Protein AF-A0A3A4XRD7-F1 (afdb_monomer)

Structure (mmCIF, N/CA/C/O backbone):
data_AF-A0A3A4XRD7-F1
#
_entry.id   AF-A0A3A4XRD7-F1
#
loop_
_atom_site.group_PDB
_atom_site.id
_atom_site.type_symbol
_atom_site.label_atom_id
_atom_site.label_alt_id
_atom_site.label_comp_id
_atom_site.label_asym_id
_atom_site.label_entity_id
_atom_site.label_seq_id
_atom_site.pdbx_PDB_ins_code
_atom_site.Cartn_x
_atom_site.Cartn_y
_atom_site.Cartn_z
_atom_site.occupancy
_atom_site.B_iso_or_equiv
_atom_site.auth_seq_id
_atom_site.auth_comp_id
_atom_site.auth_asym_id
_atom_site.auth_atom_id
_atom_site.pdbx_PDB_model_num
ATOM 1 N N . SER A 1 1 ? -52.690 11.530 45.663 1.00 49.81 1 SER A N 1
ATOM 2 C CA . SER A 1 1 ? -51.298 12.001 45.776 1.00 49.81 1 SER A CA 1
ATOM 3 C C . SER A 1 1 ? -50.614 11.106 46.790 1.00 49.81 1 SER A C 1
ATOM 5 O O . SER A 1 1 ? -51.113 11.035 47.904 1.00 49.81 1 SER A O 1
ATOM 7 N N . SER A 1 2 ? -49.601 10.335 46.397 1.00 59.44 2 SER A N 1
ATOM 8 C CA . SER A 1 2 ? -48.801 9.507 47.313 1.00 59.44 2 SER A CA 1
ATOM 9 C C . SER A 1 2 ? -47.605 10.313 47.830 1.00 59.44 2 SER A C 1
ATOM 11 O O . SER A 1 2 ? -47.119 11.200 47.127 1.00 59.44 2 SER A O 1
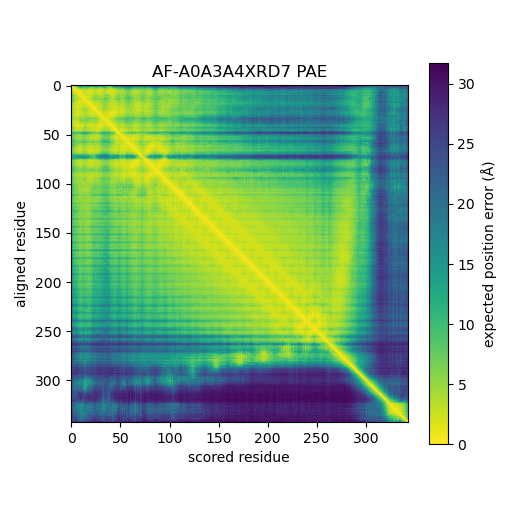ATOM 13 N N . CYS A 1 3 ? -47.130 10.025 49.044 1.00 73.44 3 CYS A N 1
ATOM 14 C CA . CYS A 1 3 ? -45.913 10.636 49.579 1.00 73.44 3 CYS A CA 1
ATOM 15 C C . CYS A 1 3 ? -44.676 10.218 48.761 1.00 73.44 3 CYS A C 1
ATOM 17 O O . CYS A 1 3 ? -44.646 9.153 48.141 1.00 73.44 3 CYS A O 1
ATOM 19 N N . TRP A 1 4 ? -43.653 11.075 48.737 1.00 81.19 4 TRP A N 1
ATOM 20 C CA . TRP A 1 4 ? -42.352 10.727 48.166 1.00 81.19 4 TRP A CA 1
ATOM 21 C C . TRP A 1 4 ? -41.572 9.888 49.177 1.00 81.19 4 TRP A C 1
ATOM 23 O O . TRP A 1 4 ? -41.336 10.346 50.292 1.00 81.19 4 TRP A O 1
ATOM 33 N N . MET A 1 5 ? -41.146 8.688 48.781 1.00 86.94 5 MET A N 1
ATOM 34 C CA . MET A 1 5 ? -40.304 7.818 49.607 1.00 86.94 5 MET A CA 1
ATOM 35 C C . MET A 1 5 ? -38.848 7.883 49.150 1.00 86.94 5 MET A C 1
ATOM 37 O O . MET A 1 5 ? -38.563 7.976 47.953 1.00 86.94 5 MET A O 1
ATOM 41 N N . ARG A 1 6 ? -37.916 7.812 50.103 1.00 90.06 6 ARG A N 1
ATOM 42 C CA . ARG A 1 6 ? -36.482 7.728 49.800 1.00 90.06 6 ARG A CA 1
ATOM 43 C C . ARG A 1 6 ? -36.109 6.309 49.382 1.00 90.06 6 ARG A C 1
ATOM 45 O O . ARG A 1 6 ? -36.696 5.350 49.869 1.00 90.06 6 ARG A O 1
ATOM 52 N N . VAL A 1 7 ? -35.116 6.190 48.503 1.00 92.06 7 VAL A N 1
ATOM 53 C CA . VAL A 1 7 ? -34.575 4.908 48.034 1.00 92.06 7 VAL A CA 1
ATOM 54 C C . VAL A 1 7 ? -33.090 4.857 48.353 1.00 92.06 7 VAL A C 1
ATOM 56 O O . VAL A 1 7 ? -32.338 5.722 47.901 1.00 92.06 7 VAL A O 1
ATOM 59 N N . GLY A 1 8 ? -32.682 3.852 49.123 1.00 92.38 8 GLY A N 1
ATOM 60 C CA . GLY A 1 8 ? -31.288 3.528 49.380 1.00 92.38 8 GLY A CA 1
ATOM 61 C C . GLY A 1 8 ? -30.563 3.221 48.074 1.00 92.38 8 GLY A C 1
ATOM 62 O O . GLY A 1 8 ? -31.058 2.481 47.228 1.00 92.38 8 GLY A O 1
ATOM 63 N N . GLN A 1 9 ? -29.399 3.833 47.898 1.00 93.19 9 GLN A N 1
ATOM 64 C CA . GLN A 1 9 ? -28.525 3.629 46.746 1.00 93.19 9 GLN A CA 1
ATOM 65 C C . GLN A 1 9 ? -27.228 2.979 47.226 1.00 93.19 9 GLN A C 1
ATOM 67 O O . GLN A 1 9 ? -26.853 3.148 48.383 1.00 93.19 9 GLN A O 1
ATOM 72 N N . LEU A 1 10 ? -26.519 2.285 46.334 1.00 90.44 10 LEU A N 1
ATOM 73 C CA . LEU A 1 10 ? -25.233 1.655 46.654 1.00 90.44 10 LEU A CA 1
ATOM 74 C C . LEU A 1 10 ? -24.191 2.690 47.126 1.00 90.44 10 LEU A C 1
ATOM 76 O O . LEU A 1 10 ? -23.403 2.413 48.023 1.00 90.44 10 LEU A O 1
ATOM 80 N N . TRP A 1 11 ? -24.229 3.899 46.553 1.00 92.44 11 TRP A N 1
ATOM 81 C CA . TRP A 1 11 ? -23.465 5.068 46.993 1.00 92.44 11 TRP A CA 1
ATOM 82 C C . TRP A 1 11 ? -24.242 6.359 46.695 1.00 92.44 11 TRP A C 1
ATOM 84 O O . TRP A 1 11 ? -24.675 6.545 45.559 1.00 92.44 11 TRP A O 1
ATOM 94 N N . ALA A 1 12 ? -24.418 7.257 47.673 1.00 89.69 12 ALA A N 1
ATOM 95 C CA . ALA A 1 12 ? -25.145 8.522 47.504 1.00 89.69 12 ALA A CA 1
ATOM 96 C C . ALA A 1 12 ? -24.358 9.728 48.054 1.00 89.69 12 ALA A C 1
ATOM 98 O O . ALA A 1 12 ? -24.366 9.993 49.254 1.00 89.69 12 ALA A O 1
ATOM 99 N N . GLY A 1 13 ? -23.689 10.466 47.168 1.00 85.75 13 GLY A N 1
ATOM 100 C CA . GLY A 1 13 ? -23.018 11.734 47.456 1.00 85.75 13 GLY A CA 1
ATOM 101 C C . GLY A 1 13 ? -23.793 12.950 46.933 1.00 85.75 13 GLY A C 1
ATOM 102 O O . GLY A 1 13 ? -24.785 12.827 46.213 1.00 85.75 13 GLY A O 1
ATOM 103 N N . ASN A 1 14 ? -23.336 14.158 47.279 1.00 86.94 14 ASN A N 1
ATOM 104 C CA . ASN A 1 14 ? -23.943 15.409 46.808 1.00 86.94 14 ASN A CA 1
ATOM 105 C C . ASN A 1 14 ? -23.647 15.639 45.313 1.00 86.94 14 ASN A C 1
ATOM 107 O O . ASN A 1 14 ? -22.692 16.332 44.966 1.00 86.94 14 ASN A O 1
ATOM 111 N N . GLY A 1 15 ? -24.448 15.023 44.439 1.00 84.62 15 GLY A N 1
ATOM 112 C CA . GLY A 1 15 ? -24.309 15.131 42.984 1.00 84.62 15 GLY A CA 1
ATOM 113 C C . GLY A 1 15 ? -23.524 14.001 42.311 1.00 84.62 15 GLY A C 1
ATOM 114 O O . GLY A 1 15 ? -23.208 14.096 41.131 1.00 84.62 15 GLY A O 1
ATOM 115 N N . TRP A 1 16 ? -23.190 12.936 43.033 1.00 83.19 16 TRP A N 1
ATOM 116 C CA . TRP A 1 16 ? -22.377 11.833 42.523 1.00 83.19 16 TRP A CA 1
ATOM 117 C C . TRP A 1 16 ? -22.713 10.540 43.284 1.00 83.19 16 TRP A C 1
ATOM 119 O O . TRP A 1 16 ? -23.223 10.600 44.401 1.00 83.19 16 TRP A O 1
ATOM 129 N N . GLY A 1 17 ? -22.470 9.372 42.689 1.00 88.25 17 GLY A N 1
ATOM 130 C CA . GLY A 1 17 ? -22.839 8.070 43.263 1.00 88.25 17 GLY A CA 1
ATOM 131 C C . GLY A 1 17 ? -23.639 7.203 42.288 1.00 88.25 17 GLY A C 1
ATOM 132 O O . GLY A 1 17 ? -23.677 7.474 41.090 1.00 88.25 17 GLY A O 1
ATOM 133 N N . SER A 1 18 ? -24.274 6.150 42.797 1.00 91.81 18 SER A N 1
ATOM 134 C CA . SER A 1 18 ? -25.163 5.275 42.027 1.00 91.81 18 SER A CA 1
ATOM 135 C C . SER A 1 18 ? -26.608 5.770 42.073 1.00 91.81 18 SER A C 1
ATOM 137 O O . SER A 1 18 ? -27.052 6.264 43.109 1.00 91.81 18 SER A O 1
ATOM 139 N N . MET A 1 19 ? -27.373 5.556 41.003 1.00 90.81 19 MET A N 1
ATOM 140 C CA . MET A 1 19 ? -28.806 5.844 40.996 1.00 90.81 19 MET A CA 1
ATOM 141 C C . MET A 1 19 ? -29.587 4.765 40.244 1.00 90.81 19 MET A C 1
ATOM 143 O O . MET A 1 19 ? -29.552 4.692 39.018 1.00 90.81 19 MET A O 1
ATOM 147 N N . TYR A 1 20 ? -30.347 3.968 40.989 1.00 89.31 20 TYR A N 1
ATOM 148 C CA . TYR A 1 20 ? -31.298 2.988 40.483 1.00 89.31 20 TYR A CA 1
ATOM 149 C C . TYR A 1 20 ? -32.670 3.302 41.073 1.00 89.31 20 TYR A C 1
ATOM 151 O O . TYR A 1 20 ? -32.892 3.182 42.278 1.00 89.31 20 TYR A O 1
ATOM 159 N N . ILE A 1 21 ? -33.588 3.756 40.222 1.00 89.25 21 ILE A N 1
ATOM 160 C CA . ILE A 1 21 ? -34.956 4.078 40.630 1.00 89.25 21 ILE A CA 1
ATOM 161 C C . ILE A 1 21 ? -35.855 2.879 40.312 1.00 89.25 21 ILE A C 1
ATOM 163 O O . ILE A 1 21 ? -35.939 2.508 39.133 1.00 89.25 21 ILE A O 1
ATOM 167 N N . PRO A 1 22 ? -36.537 2.290 41.316 1.00 89.44 22 PRO A N 1
ATOM 168 C CA . PRO A 1 22 ? -37.504 1.229 41.086 1.00 89.44 22 PRO A CA 1
ATOM 169 C C . PRO A 1 22 ? -38.567 1.657 40.071 1.00 89.44 22 PRO A C 1
ATOM 171 O O . PRO A 1 22 ? -39.120 2.756 40.138 1.00 89.44 22 PRO A O 1
ATOM 174 N N . ARG A 1 23 ? -38.847 0.787 39.106 1.00 88.12 23 ARG A N 1
ATOM 175 C CA . ARG A 1 23 ? -39.845 0.996 38.053 1.00 88.12 23 ARG A CA 1
ATOM 176 C C . ARG A 1 23 ? -41.142 0.274 38.402 1.00 88.12 23 ARG A C 1
ATOM 178 O O . ARG A 1 23 ? -41.145 -0.686 39.169 1.00 88.12 23 ARG A O 1
ATOM 185 N N . ILE A 1 24 ? -42.246 0.717 37.796 1.00 85.75 24 ILE A N 1
ATOM 186 C CA . ILE A 1 24 ? -43.570 0.102 37.973 1.00 85.75 24 ILE A CA 1
ATOM 187 C C . ILE A 1 24 ? -43.476 -1.418 37.767 1.00 85.75 24 ILE A C 1
ATOM 189 O O . ILE A 1 24 ? -42.940 -1.879 36.761 1.00 85.75 24 ILE A O 1
ATOM 193 N N . GLY A 1 25 ? -43.998 -2.177 38.734 1.00 85.38 25 GLY A N 1
ATOM 194 C CA . GLY A 1 25 ? -44.001 -3.641 38.738 1.00 85.38 25 GLY A CA 1
ATOM 195 C C . GLY A 1 25 ? -42.862 -4.290 39.531 1.00 85.38 25 GLY A C 1
ATOM 196 O O . GLY A 1 25 ? -42.981 -5.474 39.857 1.00 85.38 25 GLY A O 1
ATOM 197 N N . GLN A 1 26 ? -41.803 -3.552 39.884 1.00 89.44 26 GLN A N 1
ATOM 198 C CA . GLN A 1 26 ? -40.717 -4.050 40.736 1.00 89.44 26 GLN A CA 1
ATOM 199 C C . GLN A 1 26 ? -41.128 -4.083 42.213 1.00 89.44 26 GLN A C 1
ATOM 201 O O . GLN A 1 26 ? -41.888 -3.233 42.672 1.00 89.44 26 GLN A O 1
ATOM 206 N N . GLU A 1 27 ? -40.638 -5.088 42.940 1.00 91.94 27 GLU A N 1
ATOM 207 C CA . GLU A 1 27 ? -40.879 -5.244 44.374 1.00 91.94 27 GLU A CA 1
ATOM 208 C C . GLU A 1 27 ? -39.714 -4.654 45.166 1.00 91.94 27 GLU A C 1
ATOM 210 O O . GLU A 1 27 ? -38.547 -4.840 44.811 1.00 91.94 27 GLU A O 1
ATOM 215 N N . VAL A 1 28 ? -40.049 -3.920 46.222 1.00 92.75 28 VAL A N 1
ATOM 216 C CA . VAL A 1 28 ? -39.100 -3.198 47.064 1.00 92.75 28 VAL A CA 1
ATOM 217 C C . VAL A 1 28 ? -39.270 -3.612 48.517 1.00 92.75 28 VAL A C 1
ATOM 219 O O . VAL A 1 28 ? -40.385 -3.873 48.963 1.00 92.75 28 VAL A O 1
ATOM 222 N N . ILE A 1 29 ? -38.164 -3.639 49.254 1.00 92.75 29 ILE A N 1
ATOM 223 C CA . ILE A 1 29 ? -38.168 -3.778 50.709 1.00 92.75 29 ILE A CA 1
ATOM 224 C C . ILE A 1 29 ? -38.288 -2.371 51.288 1.00 92.75 29 ILE A C 1
ATOM 226 O O . ILE A 1 29 ? -37.471 -1.506 50.967 1.00 92.75 29 ILE A O 1
ATOM 230 N N . VAL A 1 30 ? -39.310 -2.144 52.112 1.00 92.38 30 VAL A N 1
ATOM 231 C CA . VAL A 1 30 ? -39.520 -0.886 52.836 1.00 92.38 30 VAL A CA 1
ATOM 232 C C . VAL A 1 30 ? -39.186 -1.113 54.302 1.00 92.38 30 VAL A C 1
ATOM 234 O O . VAL A 1 30 ? -39.684 -2.056 54.911 1.00 92.38 30 VAL A O 1
ATOM 237 N N . ASP A 1 31 ? -38.357 -0.233 54.840 1.00 93.19 31 ASP A N 1
ATOM 238 C CA . ASP A 1 31 ? -38.072 -0.106 56.262 1.00 93.19 31 ASP A CA 1
ATOM 239 C C . ASP A 1 31 ? -38.540 1.274 56.750 1.00 93.19 31 ASP A C 1
ATOM 241 O O . ASP A 1 31 ? -38.864 2.152 55.945 1.00 93.19 31 ASP A O 1
ATOM 245 N N . PHE A 1 32 ? -38.587 1.476 58.059 1.00 91.31 32 PHE A N 1
ATOM 246 C CA . PHE A 1 32 ? -39.076 2.701 58.684 1.00 91.31 32 PHE A CA 1
ATOM 247 C C . PHE A 1 32 ? -38.000 3.275 59.594 1.00 91.31 32 PHE A C 1
ATOM 249 O O . PHE A 1 32 ? -37.476 2.583 60.468 1.00 91.31 32 PHE A O 1
ATOM 256 N N . LEU A 1 33 ? -37.651 4.547 59.395 1.00 86.44 33 LEU A N 1
ATOM 257 C CA . LEU A 1 33 ? -36.606 5.172 60.202 1.00 86.44 33 LEU A CA 1
ATOM 258 C C . LEU A 1 33 ? -37.025 5.221 61.666 1.00 86.44 33 LEU A C 1
ATOM 260 O O . LEU A 1 33 ? -38.079 5.756 61.988 1.00 86.44 33 LEU A O 1
ATOM 264 N N . GLU A 1 34 ? -36.202 4.630 62.534 1.00 88.00 34 GLU A N 1
ATOM 265 C CA . GLU A 1 34 ? -36.479 4.515 63.974 1.00 88.00 34 GLU A CA 1
ATOM 266 C C . GLU A 1 34 ? -37.823 3.814 64.276 1.00 88.00 34 GLU A C 1
ATOM 268 O O . GLU A 1 34 ? -38.374 3.942 65.367 1.00 88.00 34 GLU A O 1
ATOM 273 N N . GLY A 1 35 ? -38.350 3.046 63.313 1.00 87.56 35 GLY A N 1
ATOM 274 C CA . GLY A 1 35 ? -39.645 2.377 63.407 1.00 87.56 35 GLY A CA 1
ATOM 275 C C . GLY A 1 35 ? -40.860 3.284 63.188 1.00 87.56 35 GLY A C 1
ATOM 276 O O . GLY A 1 35 ? -41.975 2.809 63.381 1.00 87.56 35 GLY A O 1
ATOM 277 N N . ASP A 1 36 ? -40.674 4.548 62.786 1.00 86.81 36 ASP A N 1
ATOM 278 C CA . ASP A 1 36 ? -41.752 5.506 62.514 1.00 86.81 36 ASP A CA 1
ATOM 279 C C . ASP A 1 36 ? -42.448 5.205 61.166 1.00 86.81 36 ASP A C 1
ATOM 281 O O . ASP A 1 36 ? -41.850 5.429 60.104 1.00 86.81 36 ASP A O 1
ATOM 285 N N . PRO A 1 37 ? -43.716 4.735 61.163 1.00 87.25 37 PRO A N 1
ATOM 286 C CA . PRO A 1 37 ? -44.454 4.425 59.939 1.00 87.25 37 PRO A CA 1
ATOM 287 C C . PRO A 1 37 ? -44.622 5.617 58.987 1.00 87.25 37 PRO A C 1
ATOM 289 O O . PRO A 1 37 ? -44.814 5.413 57.786 1.00 87.25 37 PRO A O 1
ATOM 292 N N . ASP A 1 38 ? -44.521 6.850 59.497 1.00 87.56 38 ASP A N 1
ATOM 293 C CA . ASP A 1 38 ? -44.614 8.075 58.701 1.00 87.56 38 ASP A CA 1
ATOM 294 C C . ASP A 1 38 ? -43.289 8.417 57.981 1.00 87.56 38 ASP A C 1
ATOM 296 O O . ASP A 1 38 ? -43.246 9.330 57.148 1.00 87.56 38 ASP A O 1
ATOM 300 N N . GLN A 1 39 ? -42.209 7.658 58.227 1.00 88.31 39 GLN A N 1
ATOM 301 C CA . GLN A 1 39 ? -40.887 7.834 57.610 1.00 88.31 39 GLN A CA 1
ATOM 302 C C . GLN A 1 39 ? -40.375 6.570 56.890 1.00 88.31 39 GLN A C 1
ATOM 304 O O . GLN A 1 39 ? -39.309 6.041 57.229 1.00 88.31 39 GLN A O 1
ATOM 309 N N . PRO A 1 40 ? -41.084 6.095 55.847 1.00 92.12 40 PRO A N 1
ATOM 310 C CA . PRO A 1 40 ? -40.659 4.938 55.071 1.00 92.12 40 PRO A CA 1
ATOM 311 C C . PRO A 1 40 ? -39.410 5.226 54.223 1.00 92.12 40 PRO A C 1
ATOM 313 O O . PRO A 1 40 ? -39.248 6.298 53.622 1.00 92.12 40 PRO A O 1
ATOM 316 N N . ILE A 1 41 ? -38.552 4.217 54.100 1.00 91.81 41 ILE A N 1
ATOM 317 C CA . ILE A 1 41 ? -37.380 4.192 53.230 1.00 91.81 41 ILE A CA 1
ATOM 318 C C . ILE A 1 41 ? -37.289 2.846 52.510 1.00 91.81 41 ILE A C 1
ATOM 320 O O . ILE A 1 41 ? -37.399 1.784 53.110 1.00 91.81 41 ILE A O 1
ATOM 324 N N . VAL A 1 42 ? -37.069 2.875 51.199 1.00 93.44 42 VAL A N 1
ATOM 325 C CA . VAL A 1 42 ? -36.772 1.662 50.435 1.00 93.44 42 VAL A CA 1
ATOM 326 C C . VAL A 1 42 ? -35.311 1.289 50.660 1.00 93.44 42 VAL A C 1
ATOM 328 O O . VAL A 1 42 ? -34.430 2.087 50.348 1.00 93.44 42 VAL A O 1
ATOM 331 N N . THR A 1 43 ? -35.042 0.089 51.165 1.00 91.88 43 THR A N 1
ATOM 332 C CA . THR A 1 43 ? -33.681 -0.397 51.470 1.00 91.88 43 THR A CA 1
ATOM 333 C C . THR A 1 43 ? -33.130 -1.346 50.408 1.00 91.88 43 THR A C 1
ATOM 335 O O . THR A 1 43 ? -31.921 -1.541 50.321 1.00 91.88 43 THR A O 1
ATOM 338 N N . GLY A 1 44 ? -33.994 -1.899 49.554 1.00 90.44 44 GLY A N 1
ATOM 339 C CA . GLY A 1 44 ? -33.589 -2.792 48.473 1.00 90.44 44 GLY A CA 1
ATOM 340 C C . GLY A 1 44 ? -34.751 -3.244 47.596 1.00 90.44 44 GLY A C 1
ATOM 341 O O . GLY A 1 44 ? -35.883 -2.781 47.740 1.00 90.44 44 GLY A O 1
ATOM 342 N N . SER A 1 45 ? -34.464 -4.170 46.685 1.00 91.00 45 SER A N 1
ATOM 343 C CA . SER A 1 45 ? -35.447 -4.801 45.801 1.00 91.00 45 SER A CA 1
ATOM 344 C C . SER A 1 45 ? -35.227 -6.302 45.740 1.00 91.00 45 SER A C 1
ATOM 346 O O . SER A 1 45 ? -34.085 -6.756 45.795 1.00 91.00 45 SER A O 1
ATOM 348 N N . VAL A 1 46 ? -36.307 -7.060 45.569 1.00 89.19 46 VAL A N 1
ATOM 349 C CA . VAL A 1 46 ? -36.264 -8.525 45.501 1.00 89.19 46 VAL A CA 1
ATOM 350 C C . VAL A 1 46 ? -36.887 -9.046 44.212 1.00 89.19 46 VAL A C 1
ATOM 352 O O . VAL A 1 46 ? -37.817 -8.457 43.653 1.00 89.19 46 VAL A O 1
ATOM 355 N N . TYR A 1 47 ? -36.352 -10.167 43.733 1.00 89.88 47 TYR A N 1
ATOM 356 C CA . TYR A 1 47 ? -36.992 -10.959 42.690 1.00 89.88 47 TYR A CA 1
ATOM 357 C C . TYR A 1 47 ? -38.169 -11.738 43.288 1.00 89.88 47 TYR A C 1
ATOM 359 O O . TYR A 1 47 ? -38.124 -12.172 44.437 1.00 89.88 47 TYR A O 1
ATOM 367 N N . ARG A 1 48 ? -39.219 -11.929 42.490 1.00 83.00 48 ARG A N 1
ATOM 368 C CA . ARG A 1 48 ? -40.419 -12.704 42.846 1.00 83.00 48 ARG A CA 1
ATOM 369 C C . ARG A 1 48 ? -40.857 -13.521 41.639 1.00 83.00 48 ARG A C 1
ATOM 371 O O . ARG A 1 48 ? -40.408 -13.237 40.539 1.00 83.00 48 ARG A O 1
ATOM 378 N N . GLY A 1 49 ? -41.797 -14.453 41.781 1.00 77.00 49 GLY A N 1
ATOM 379 C CA . GLY A 1 49 ? -42.193 -15.349 40.677 1.00 77.00 49 GLY A CA 1
ATOM 380 C C . GLY A 1 49 ? -42.506 -14.673 39.325 1.00 77.00 49 GLY A C 1
ATOM 381 O O . GLY A 1 49 ? -42.233 -15.255 38.283 1.00 77.00 49 GLY A O 1
ATOM 382 N N . SER A 1 50 ? -43.019 -13.434 39.310 1.00 79.81 50 SER A N 1
ATOM 383 C CA . SER A 1 50 ? -43.247 -12.672 38.066 1.00 79.81 50 SER A CA 1
ATOM 384 C C . SER A 1 50 ? -42.068 -11.793 37.611 1.00 79.81 50 SER A C 1
ATOM 386 O O . SER A 1 50 ? -42.084 -11.307 36.488 1.00 79.81 50 SER A O 1
ATOM 388 N N . ASN A 1 51 ? -41.078 -11.557 38.475 1.00 83.62 51 ASN A N 1
ATOM 389 C CA . ASN A 1 51 ? -39.839 -10.823 38.207 1.00 83.62 51 ASN A CA 1
ATOM 390 C C . ASN A 1 51 ? -38.669 -11.736 38.579 1.00 83.62 51 ASN A C 1
ATOM 392 O O . ASN A 1 51 ? -38.166 -11.666 39.700 1.00 83.62 51 ASN A O 1
ATOM 396 N N . MET A 1 52 ? -38.291 -12.623 37.666 1.00 88.31 52 MET A N 1
ATOM 397 C CA . MET A 1 52 ? -37.189 -13.559 37.881 1.00 88.31 52 MET A CA 1
ATOM 398 C C . MET A 1 52 ? -35.827 -12.857 37.755 1.00 88.31 52 MET A C 1
ATOM 400 O O . MET A 1 52 ? -35.740 -11.815 37.093 1.00 88.31 52 MET A O 1
ATOM 404 N N . PRO A 1 53 ? -34.760 -13.416 38.356 1.00 89.81 53 PRO A N 1
ATOM 405 C CA . PRO A 1 53 ? -33.401 -12.941 38.128 1.00 89.81 53 PRO A CA 1
ATOM 406 C C . PRO A 1 53 ? -33.023 -12.948 36.630 1.00 89.81 53 PRO A C 1
ATOM 408 O O . PRO A 1 53 ? -33.594 -13.725 35.863 1.00 89.81 53 PRO A O 1
ATOM 411 N N . PRO A 1 54 ? -32.038 -12.136 36.191 1.00 90.44 54 PRO A N 1
ATOM 412 C CA . PRO A 1 54 ? -31.640 -12.036 34.785 1.00 90.44 54 PRO A CA 1
ATOM 413 C C . PRO A 1 54 ? -31.069 -13.334 34.206 1.00 90.44 54 PRO A C 1
ATOM 415 O O . PRO A 1 54 ? -31.041 -13.495 32.988 1.00 90.44 54 PRO A O 1
ATOM 418 N N . TYR A 1 55 ? -30.609 -14.233 35.079 1.00 92.38 55 TYR A N 1
ATOM 419 C CA . TYR A 1 55 ? -30.066 -15.541 34.743 1.00 92.38 55 TYR A CA 1
ATOM 420 C C . TYR A 1 55 ? -30.750 -16.625 35.592 1.00 92.38 55 TYR A C 1
ATOM 422 O O . TYR A 1 55 ? -31.049 -16.372 36.764 1.00 92.38 55 TYR A O 1
ATOM 430 N N . PRO A 1 56 ? -31.028 -17.812 35.024 1.00 88.31 56 PRO A N 1
ATOM 431 C CA . PRO A 1 56 ? -31.653 -18.911 35.752 1.00 88.31 56 PRO A CA 1
ATOM 432 C C . PRO A 1 56 ? -30.742 -19.417 36.876 1.00 88.31 56 PRO A C 1
ATOM 434 O O . PRO A 1 56 ? -29.557 -19.667 36.677 1.00 88.31 56 PRO A O 1
ATOM 437 N N . LEU A 1 57 ? -31.315 -19.590 38.066 1.00 87.81 57 LEU A N 1
ATOM 438 C CA . LEU A 1 57 ? -30.626 -20.143 39.230 1.00 87.81 57 LEU A CA 1
ATOM 439 C C . LEU A 1 57 ? -31.202 -21.526 39.564 1.00 87.81 57 LEU A C 1
ATOM 441 O O . LEU A 1 57 ? -32.421 -21.696 39.465 1.00 87.81 57 LEU A O 1
ATOM 445 N N . PRO A 1 58 ? -30.364 -22.495 39.986 1.00 90.75 58 PRO A N 1
ATOM 446 C CA . PRO A 1 58 ? -28.937 -22.361 40.326 1.00 90.75 58 PRO A CA 1
ATOM 447 C C . PRO A 1 58 ? -27.954 -22.496 39.146 1.00 90.75 58 PRO A C 1
ATOM 449 O O . PRO A 1 58 ? -26.753 -22.343 39.355 1.00 90.75 58 PRO A O 1
ATOM 452 N N . ASP A 1 59 ? -28.431 -22.768 37.930 1.00 89.56 59 ASP A N 1
ATOM 453 C CA . ASP A 1 59 ? -27.585 -23.133 36.781 1.00 89.56 59 ASP A CA 1
ATOM 454 C C . ASP A 1 59 ? -26.493 -22.100 36.446 1.00 89.56 59 ASP A C 1
ATOM 456 O O . ASP A 1 59 ? -25.391 -22.470 36.044 1.00 89.56 59 ASP A O 1
ATOM 460 N N . GLU A 1 60 ? -26.777 -20.814 36.658 1.00 91.44 60 GLU A N 1
ATOM 461 C CA . GLU A 1 60 ? -25.890 -19.687 36.349 1.00 91.44 60 GLU A CA 1
ATOM 462 C C . GLU A 1 60 ? -25.366 -18.979 37.610 1.00 91.44 60 GLU A C 1
ATOM 464 O O . GLU A 1 60 ? -25.147 -17.767 37.624 1.00 91.44 60 GLU A O 1
ATOM 469 N N . MET A 1 61 ? -25.179 -19.727 38.703 1.00 91.06 61 MET A N 1
ATOM 470 C CA . MET A 1 61 ? -24.781 -19.181 40.012 1.00 91.06 61 MET A CA 1
ATOM 471 C C . MET A 1 61 ? -23.415 -18.472 40.040 1.00 91.06 61 MET A C 1
ATOM 473 O O . MET A 1 61 ? -23.116 -17.782 41.011 1.00 91.06 61 MET A O 1
ATOM 477 N N . THR A 1 62 ? -22.581 -18.644 39.011 1.00 91.94 62 THR A N 1
ATOM 478 C CA . THR A 1 62 ? -21.269 -17.988 38.871 1.00 91.94 62 THR A CA 1
ATOM 479 C C . THR A 1 62 ? -21.334 -16.656 38.120 1.00 91.94 62 THR A C 1
ATOM 481 O O . THR A 1 62 ? -20.306 -16.001 37.960 1.00 91.94 62 THR A O 1
ATOM 484 N N . LYS A 1 63 ? -22.526 -16.226 37.676 1.00 93.56 63 LYS A N 1
ATOM 485 C CA . LYS A 1 63 ? -22.724 -14.940 36.999 1.00 93.56 63 LYS A CA 1
ATOM 486 C C . LYS A 1 63 ? -23.115 -13.839 37.973 1.00 93.56 63 LYS A C 1
ATOM 488 O O . LYS A 1 63 ? -24.090 -13.952 38.713 1.00 93.56 63 LYS A O 1
ATOM 493 N N . SER A 1 64 ? -22.426 -12.709 37.861 1.00 94.38 64 SER A N 1
ATOM 494 C CA . SER A 1 64 ? -22.795 -11.442 38.499 1.00 94.38 64 SER A CA 1
ATOM 495 C C . SER A 1 64 ? -23.053 -10.390 37.423 1.00 94.38 64 SER A C 1
ATOM 497 O O . SER A 1 64 ? -22.310 -10.305 36.448 1.00 94.38 64 SER A O 1
ATOM 499 N N . THR A 1 65 ? -24.110 -9.582 37.549 1.00 95.00 65 THR A N 1
ATOM 500 C CA . THR A 1 65 ? -24.466 -8.614 36.496 1.00 95.00 65 THR A CA 1
ATOM 501 C C . THR A 1 65 ? -25.108 -7.341 37.032 1.00 95.00 65 THR A C 1
ATOM 503 O O . THR A 1 65 ? -25.860 -7.361 38.007 1.00 95.00 65 THR A O 1
ATOM 506 N N . ILE A 1 66 ? -24.859 -6.237 36.329 1.00 94.12 66 ILE A N 1
ATOM 507 C CA . ILE A 1 66 ? -25.679 -5.029 36.358 1.00 94.12 66 ILE A CA 1
ATOM 508 C C . ILE A 1 66 ? -26.367 -4.947 34.997 1.00 94.12 66 ILE A C 1
ATOM 510 O O . ILE A 1 66 ? -25.770 -4.513 34.010 1.00 94.12 66 ILE A O 1
ATOM 514 N N . LYS A 1 67 ? -27.632 -5.377 34.948 1.00 91.81 67 LYS A N 1
ATOM 515 C CA . LYS A 1 67 ? -28.449 -5.397 33.731 1.00 91.81 67 LYS A CA 1
ATOM 516 C C . LYS A 1 67 ? -29.618 -4.427 33.847 1.00 91.81 67 LYS A C 1
ATOM 518 O O . LYS A 1 67 ? -30.410 -4.486 34.786 1.00 91.81 67 LYS A O 1
ATOM 523 N N . SER A 1 68 ? -29.729 -3.530 32.874 1.00 91.31 68 SER A N 1
ATOM 524 C CA . SER A 1 68 ? -30.854 -2.602 32.747 1.00 91.31 68 SER A CA 1
ATOM 525 C C . SER A 1 68 ? -31.901 -3.141 31.769 1.00 91.31 68 SER A C 1
ATOM 527 O O . SER A 1 68 ? -31.677 -4.126 31.083 1.00 91.31 68 SER A O 1
ATOM 529 N N . ASN A 1 69 ? -33.060 -2.493 31.697 1.00 88.31 69 ASN A N 1
ATOM 530 C CA . ASN A 1 69 ? -34.053 -2.746 30.653 1.00 88.31 69 ASN A CA 1
ATOM 531 C C . ASN A 1 69 ? -34.344 -1.415 29.958 1.00 88.31 69 ASN A C 1
ATOM 533 O O . ASN A 1 69 ? -34.479 -0.384 30.634 1.00 88.31 69 ASN A O 1
ATOM 537 N N . SER A 1 70 ? -34.452 -1.408 28.638 1.00 89.44 70 SER A N 1
ATOM 538 C CA . SER A 1 70 ? -34.894 -0.236 27.893 1.00 89.44 70 SER A CA 1
ATOM 539 C C . SER A 1 70 ? -36.297 0.170 28.353 1.00 89.44 70 SER A C 1
ATOM 541 O O . SER A 1 70 ? -37.224 -0.635 28.459 1.00 89.44 70 SER A O 1
ATOM 543 N N . SER A 1 71 ? -36.450 1.441 28.735 1.00 81.56 71 SER A N 1
ATOM 544 C CA . SER A 1 71 ? -37.700 1.939 29.326 1.00 81.56 71 SER A CA 1
ATOM 545 C C . SER A 1 71 ? -38.887 1.825 28.355 1.00 81.56 71 SER A C 1
ATOM 547 O O . SER A 1 71 ? -38.692 1.748 27.145 1.00 81.56 71 SER A O 1
ATOM 549 N N . LYS A 1 72 ? -40.122 1.847 28.882 1.00 77.94 72 LYS A N 1
ATOM 550 C CA . LYS A 1 72 ? -41.378 1.804 28.099 1.00 77.94 72 LYS A CA 1
ATOM 551 C C . LYS A 1 72 ? -41.545 0.556 27.209 1.00 77.94 72 LYS A C 1
ATOM 553 O O . LYS A 1 72 ? -42.192 0.631 26.173 1.00 77.94 72 LYS A O 1
ATOM 558 N N . GLY A 1 73 ? -40.987 -0.584 27.622 1.00 68.25 73 GLY A N 1
ATOM 559 C CA . GLY A 1 73 ? -41.108 -1.843 26.879 1.00 68.25 73 GLY A CA 1
ATOM 560 C C . GLY A 1 73 ? -40.177 -1.936 25.670 1.00 68.25 73 GLY A C 1
ATOM 561 O O . GLY A 1 73 ? -40.467 -2.683 24.745 1.00 68.25 73 GLY A O 1
ATOM 562 N N . GLY A 1 74 ? -39.067 -1.191 25.668 1.00 68.94 74 GLY A N 1
ATOM 563 C CA . GLY A 1 74 ? -38.161 -1.055 24.525 1.00 68.94 74 GLY A CA 1
ATOM 564 C C . GLY A 1 74 ? -37.366 -2.303 24.124 1.00 68.94 74 GLY A C 1
ATOM 565 O O . GLY A 1 74 ? -36.445 -2.157 23.337 1.00 68.94 74 GLY A O 1
ATOM 566 N N . GLY A 1 75 ? -37.675 -3.491 24.654 1.00 81.56 75 GLY A N 1
ATOM 567 C CA . GLY A 1 75 ? -37.127 -4.792 24.230 1.00 81.56 75 GLY A CA 1
ATOM 568 C C . GLY A 1 75 ? -35.627 -5.039 24.463 1.00 81.56 75 GLY A C 1
ATOM 569 O O . GLY A 1 75 ? -35.221 -6.195 24.501 1.00 81.56 75 GLY A O 1
ATOM 570 N N . GLY A 1 76 ? -34.831 -3.984 24.638 1.00 90.56 76 GLY A N 1
ATOM 571 C CA . GLY A 1 76 ? -33.375 -4.016 24.745 1.00 90.56 76 GLY A CA 1
ATOM 572 C C . GLY A 1 76 ? -32.813 -3.828 26.156 1.00 90.56 76 GLY A C 1
ATOM 573 O O . GLY A 1 76 ? -33.562 -3.647 27.124 1.00 90.56 76 GLY A O 1
ATOM 574 N N . PHE A 1 77 ? -31.485 -3.846 26.291 1.00 92.81 77 PHE A N 1
ATOM 575 C CA . PHE A 1 77 ? -30.802 -3.720 27.583 1.00 92.81 77 PHE A CA 1
ATOM 576 C C . PHE A 1 77 ? -29.366 -3.198 27.465 1.00 92.81 77 PHE A C 1
ATOM 578 O O . PHE A 1 77 ? -28.678 -3.448 26.493 1.00 92.81 77 PHE A O 1
ATOM 585 N N . ASN A 1 78 ? -28.868 -2.541 28.514 1.00 93.94 78 ASN A N 1
ATOM 586 C CA . ASN A 1 78 ? -27.422 -2.393 28.730 1.00 93.94 78 ASN A CA 1
ATOM 587 C C . ASN A 1 78 ? -26.984 -3.360 29.826 1.00 93.94 78 ASN A C 1
ATOM 589 O O . ASN A 1 78 ? -27.748 -3.578 30.776 1.00 93.94 78 ASN A O 1
ATOM 593 N N . GLU A 1 79 ? -25.773 -3.900 29.723 1.00 95.31 79 GLU A N 1
ATOM 594 C CA . GLU A 1 79 ? -25.258 -4.887 30.671 1.00 95.31 79 GLU A CA 1
ATOM 595 C C . GLU A 1 79 ? -23.747 -4.768 30.886 1.00 95.31 79 GLU A C 1
ATOM 597 O O . GLU A 1 79 ? -22.980 -4.644 29.932 1.00 95.31 79 GLU A O 1
ATOM 602 N N . ILE A 1 80 ? -23.340 -4.862 32.153 1.00 97.00 80 ILE A N 1
ATOM 603 C CA . ILE A 1 80 ? -21.982 -5.233 32.556 1.00 97.00 80 ILE A CA 1
ATOM 604 C C . ILE A 1 80 ? -22.107 -6.539 33.335 1.00 97.00 80 ILE A C 1
ATOM 606 O O . ILE A 1 80 ? -22.738 -6.565 34.394 1.00 97.00 80 ILE A O 1
ATOM 610 N N . ARG A 1 81 ? -21.525 -7.615 32.809 1.00 97.12 81 ARG A N 1
ATOM 611 C CA . ARG A 1 81 ? -21.601 -8.959 33.391 1.00 97.12 81 ARG A CA 1
ATOM 612 C C . ARG A 1 81 ? -20.219 -9.550 33.600 1.00 97.12 81 ARG A C 1
ATOM 614 O O . ARG A 1 81 ? -19.361 -9.432 32.731 1.00 97.12 81 ARG A O 1
ATOM 621 N N . PHE A 1 82 ? -20.084 -10.261 34.709 1.00 97.19 82 PHE A N 1
ATOM 622 C CA . PHE A 1 82 ? -18.944 -11.080 35.082 1.00 97.19 82 PHE A CA 1
ATOM 623 C C . PHE A 1 82 ? -19.384 -12.545 35.123 1.00 97.19 82 PHE A C 1
ATOM 625 O O . PHE A 1 82 ? -20.429 -12.863 35.694 1.00 97.19 82 PHE A O 1
ATOM 632 N N . GLU A 1 83 ? -18.613 -13.412 34.482 1.00 95.75 83 GLU A N 1
ATOM 633 C CA . GLU A 1 83 ? -18.692 -14.866 34.597 1.00 95.75 83 GLU A CA 1
ATOM 634 C C . GLU A 1 83 ? -17.399 -15.351 35.250 1.00 95.75 83 GLU A C 1
ATOM 636 O O . GLU A 1 83 ? -16.326 -15.105 34.701 1.00 95.75 83 GLU A O 1
ATOM 641 N N . ASP A 1 84 ? -17.519 -16.042 36.385 1.00 95.31 84 ASP A N 1
ATOM 642 C CA . ASP A 1 84 ? -16.388 -16.547 37.177 1.00 95.31 84 ASP A CA 1
ATOM 643 C C . ASP A 1 84 ? -16.275 -18.083 37.138 1.00 95.31 84 ASP A C 1
ATOM 645 O O . ASP A 1 84 ? -15.544 -18.706 37.916 1.00 95.31 84 ASP A O 1
ATOM 649 N N . LYS A 1 85 ? -17.006 -18.742 36.230 1.00 89.75 85 LYS A N 1
ATOM 650 C CA . LYS A 1 85 ? -16.856 -20.175 35.987 1.00 89.75 85 LYS A CA 1
ATOM 651 C C . LYS A 1 85 ? -15.463 -20.475 35.441 1.00 89.75 85 LYS A C 1
ATOM 653 O O . LYS A 1 85 ? -15.089 -20.026 34.360 1.00 89.75 85 LYS A O 1
ATOM 658 N N . LYS A 1 86 ? -14.735 -21.324 36.168 1.00 91.00 86 LYS A N 1
ATOM 659 C CA . LYS A 1 86 ? -13.374 -21.747 35.827 1.00 91.00 86 LYS A CA 1
ATOM 660 C C . LYS A 1 86 ? -13.251 -22.214 34.369 1.00 91.00 86 LYS A C 1
ATOM 662 O O . LYS A 1 86 ? -13.906 -23.183 33.982 1.00 91.00 86 LYS A O 1
ATOM 667 N N . GLY A 1 87 ? -12.354 -21.587 33.608 1.00 90.75 87 GLY A N 1
ATOM 668 C CA . GLY A 1 87 ? -12.094 -21.887 32.195 1.00 90.75 87 GLY A CA 1
ATOM 669 C C . GLY A 1 87 ? -13.114 -21.292 31.217 1.00 90.75 87 GLY A C 1
ATOM 670 O O . GLY A 1 87 ? -13.128 -21.658 30.043 1.00 90.75 87 GLY A O 1
ATOM 671 N N . SER A 1 88 ? -14.013 -20.432 31.684 1.00 92.12 88 SER A N 1
ATOM 672 C CA . SER A 1 88 ? -15.004 -19.708 30.877 1.00 92.12 88 SER A CA 1
ATOM 673 C C . SER A 1 88 ? -15.189 -18.275 31.383 1.00 92.12 88 SER A C 1
ATOM 675 O O . SER A 1 88 ? -16.243 -17.677 31.174 1.00 92.12 88 SER A O 1
ATOM 677 N N . GLU A 1 89 ? -14.173 -17.741 32.062 1.00 95.69 89 GLU A N 1
ATOM 678 C CA . GLU A 1 89 ? -14.209 -16.433 32.694 1.00 95.69 89 GLU A CA 1
ATOM 679 C C . GLU A 1 89 ? -14.414 -15.332 31.650 1.00 95.69 89 GLU A C 1
ATOM 681 O O . GLU A 1 89 ? -13.771 -15.317 30.595 1.00 95.69 89 GLU A O 1
ATOM 686 N N . GLN A 1 90 ? -15.318 -14.394 31.927 1.00 94.62 90 GLN A N 1
ATOM 687 C CA . GLN A 1 90 ? -15.656 -13.350 30.965 1.00 94.62 90 GLN A CA 1
ATOM 688 C C . GLN A 1 90 ? -16.125 -12.068 31.642 1.00 94.62 90 GLN A C 1
ATOM 690 O O . GLN A 1 90 ? -16.975 -12.088 32.529 1.00 94.62 90 GLN A O 1
ATOM 695 N N . ILE A 1 91 ? -15.657 -10.939 31.109 1.00 95.88 91 ILE A N 1
ATOM 696 C CA . ILE A 1 91 ? -16.314 -9.642 31.270 1.00 95.88 91 ILE A CA 1
ATOM 697 C C . ILE A 1 91 ? -17.069 -9.338 29.976 1.00 95.88 91 ILE A C 1
ATOM 699 O O . ILE A 1 91 ? -16.486 -9.330 28.894 1.00 95.88 91 ILE A O 1
ATOM 703 N N . PHE A 1 92 ? -18.370 -9.096 30.084 1.00 91.06 92 PHE A N 1
ATOM 704 C CA . PHE A 1 92 ? -19.231 -8.717 28.969 1.00 91.06 92 PHE A CA 1
ATOM 705 C C . PHE A 1 92 ? -19.753 -7.301 29.190 1.00 91.06 92 PHE A C 1
ATOM 707 O O . PHE A 1 92 ? -20.366 -7.019 30.220 1.00 91.06 92 PHE A O 1
ATOM 714 N N . ILE A 1 93 ? -19.508 -6.425 28.217 1.00 95.69 93 ILE A N 1
ATOM 715 C CA . ILE A 1 93 ? -20.013 -5.052 28.191 1.00 95.69 93 ILE A CA 1
ATOM 716 C C . ILE A 1 93 ? -20.893 -4.915 26.957 1.00 95.69 93 ILE A C 1
ATOM 718 O O . ILE A 1 93 ? -20.443 -5.154 25.837 1.00 95.69 93 ILE A O 1
ATOM 722 N N . HIS A 1 94 ? -22.142 -4.517 27.167 1.00 92.62 94 HIS A N 1
ATOM 723 C CA . HIS A 1 94 ? -23.109 -4.310 26.100 1.00 92.62 94 HIS A CA 1
ATOM 724 C C . HIS A 1 94 ? -23.834 -2.981 26.274 1.00 92.62 94 HIS A C 1
ATOM 726 O O . HIS A 1 94 ? -24.437 -2.723 27.319 1.00 92.62 94 HIS A O 1
ATOM 732 N N . GLY A 1 95 ? -23.771 -2.158 25.228 1.00 92.00 95 GLY A N 1
ATOM 733 C CA . GLY A 1 95 ? -24.624 -0.991 25.054 1.00 92.00 95 GLY A CA 1
ATOM 734 C C . GLY A 1 95 ? -25.732 -1.311 24.054 1.00 92.00 95 GLY A C 1
ATOM 735 O O . GLY A 1 95 ? -25.437 -1.784 22.961 1.00 92.00 95 GLY A O 1
ATOM 736 N N . GLU A 1 96 ? -26.983 -1.020 24.408 1.00 91.50 96 GLU A N 1
ATOM 737 C CA . GLU A 1 96 ? -28.152 -1.250 23.540 1.00 91.50 96 GLU A CA 1
ATOM 738 C C . GLU A 1 96 ? -28.083 -0.429 22.243 1.00 91.50 96 GLU A C 1
ATOM 740 O O . GLU A 1 96 ? -28.618 -0.817 21.208 1.00 91.50 96 GLU A O 1
ATOM 745 N N . LYS A 1 97 ? -27.459 0.751 22.311 1.00 88.62 97 LYS A N 1
ATOM 746 C CA . LYS A 1 97 ? -27.404 1.696 21.197 1.00 88.62 97 LYS A CA 1
ATOM 747 C C . LYS A 1 97 ? -26.011 2.281 21.018 1.00 88.62 97 LYS A C 1
ATOM 749 O O . LYS A 1 97 ? -25.365 2.022 20.012 1.00 88.62 97 LYS A O 1
ATOM 754 N N . ASP A 1 98 ? -25.566 3.054 22.004 1.00 85.38 98 ASP A N 1
ATOM 755 C CA . ASP A 1 98 ? -24.308 3.790 21.960 1.00 85.38 98 ASP A CA 1
ATOM 756 C C . ASP A 1 98 ? -23.443 3.377 23.163 1.00 85.38 98 ASP A C 1
ATOM 758 O O . ASP A 1 98 ? -23.936 3.304 24.292 1.00 85.38 98 ASP A O 1
ATOM 762 N N . LEU A 1 99 ? -22.155 3.111 22.927 1.00 90.12 99 LEU A N 1
ATOM 763 C CA . LEU A 1 99 ? -21.139 2.955 23.969 1.00 90.12 99 LEU A CA 1
ATOM 764 C C . LEU A 1 99 ? -20.096 4.061 23.802 1.00 90.12 99 LEU A C 1
ATOM 766 O O . LEU A 1 99 ? -19.247 3.997 22.914 1.00 90.12 99 LEU A O 1
ATOM 770 N N . ASP A 1 100 ? -20.143 5.056 24.682 1.00 81.12 100 ASP A N 1
ATOM 771 C CA . ASP A 1 100 ? -19.154 6.130 24.724 1.00 81.12 100 ASP A CA 1
ATOM 772 C C . ASP A 1 100 ? -18.019 5.782 25.694 1.00 81.12 100 ASP A C 1
ATOM 774 O O . ASP A 1 100 ? -18.214 5.725 26.910 1.00 81.12 100 ASP A O 1
ATOM 778 N N . LEU A 1 101 ? -16.801 5.617 25.170 1.00 88.38 101 LEU A N 1
ATOM 779 C CA . LEU A 1 101 ? -15.586 5.489 25.975 1.00 88.38 101 LEU A CA 1
ATOM 780 C C . LEU A 1 101 ? -14.760 6.774 25.884 1.00 88.38 101 LEU A C 1
ATOM 782 O O . LEU A 1 101 ? -14.266 7.142 24.819 1.00 88.38 101 LEU A O 1
ATOM 786 N N . ARG A 1 102 ? -14.561 7.449 27.020 1.00 83.94 102 ARG A N 1
ATOM 787 C CA . ARG A 1 102 ? -13.743 8.664 27.102 1.00 83.94 102 ARG A CA 1
ATOM 788 C C . ARG A 1 102 ? -12.623 8.510 28.119 1.00 83.94 102 ARG A C 1
ATOM 790 O O . ARG A 1 102 ? -12.870 8.454 29.319 1.00 83.94 102 ARG A O 1
ATOM 797 N N . VAL A 1 103 ? -11.382 8.560 27.641 1.00 85.00 103 VAL A N 1
ATOM 798 C CA . VAL A 1 103 ? -10.175 8.512 28.475 1.00 85.00 103 VAL A CA 1
ATOM 799 C C . VAL A 1 103 ? -9.434 9.844 28.352 1.00 85.00 103 VAL A C 1
ATOM 801 O O . VAL A 1 103 ? -9.094 10.267 27.253 1.00 85.00 103 VAL A O 1
ATOM 804 N N . LYS A 1 104 ? -9.239 10.558 29.470 1.00 84.44 104 LYS A N 1
ATOM 805 C CA . LYS A 1 104 ? -8.630 11.907 29.470 1.00 84.44 104 LYS A CA 1
ATOM 806 C C . LYS A 1 104 ? -7.099 11.905 29.423 1.00 84.44 104 LYS A C 1
ATOM 808 O O . LYS A 1 104 ? -6.525 12.936 29.095 1.00 84.44 104 LYS A O 1
ATOM 813 N N . ASN A 1 105 ? -6.472 10.790 29.791 1.00 86.44 105 ASN A N 1
ATOM 814 C CA . ASN A 1 105 ? -5.020 10.641 29.814 1.00 86.44 105 ASN A CA 1
ATOM 815 C C . ASN A 1 105 ? -4.597 9.507 28.872 1.00 86.44 105 ASN A C 1
ATOM 817 O O . ASN A 1 105 ? -4.562 9.714 27.663 1.00 86.44 105 ASN A O 1
ATOM 821 N N . ASP A 1 106 ? -4.392 8.300 29.406 1.00 76.06 106 ASP A N 1
ATOM 822 C CA . ASP A 1 106 ? -3.879 7.160 28.648 1.00 76.06 106 ASP A CA 1
ATOM 823 C C . ASP A 1 106 ? -4.892 6.017 28.607 1.00 76.06 106 ASP A C 1
ATOM 825 O O . ASP A 1 106 ? -5.371 5.569 29.651 1.00 76.06 106 ASP A O 1
ATOM 829 N N . HIS A 1 107 ? -5.166 5.503 27.408 1.00 92.75 107 HIS A N 1
ATOM 830 C CA . HIS A 1 107 ? -5.767 4.186 27.211 1.00 92.75 107 HIS A CA 1
ATOM 831 C C . HIS A 1 107 ? -4.651 3.208 26.846 1.00 92.75 107 HIS A C 1
ATOM 833 O O . HIS A 1 107 ? -3.950 3.409 25.854 1.00 92.75 107 HIS A O 1
ATOM 839 N N . LYS A 1 108 ? -4.472 2.165 27.655 1.00 86.50 108 LYS A N 1
ATOM 840 C CA . LYS A 1 108 ? -3.507 1.094 27.406 1.00 86.50 108 LYS A CA 1
ATOM 841 C C . LYS A 1 108 ? -4.275 -0.211 27.303 1.00 86.50 108 LYS A C 1
ATOM 843 O O . LYS A 1 108 ? -5.042 -0.537 28.203 1.00 86.50 108 LYS A O 1
ATOM 848 N N . GLU A 1 109 ? -4.047 -0.938 26.221 1.00 95.12 109 GLU A N 1
ATOM 849 C CA . GLU A 1 109 ? -4.655 -2.237 25.959 1.00 95.12 109 GLU A CA 1
ATOM 850 C C . GLU A 1 109 ? -3.532 -3.263 25.802 1.00 95.12 109 GLU A C 1
ATOM 852 O O . GLU A 1 109 ? -2.553 -3.020 25.095 1.00 95.12 109 GLU A O 1
ATOM 857 N N . TYR A 1 110 ? -3.666 -4.397 26.482 1.00 88.50 110 TYR A N 1
ATOM 858 C CA . TYR A 1 110 ? -2.816 -5.562 26.287 1.00 88.50 110 TYR A CA 1
ATOM 859 C C . TYR A 1 110 ? -3.725 -6.757 26.037 1.00 88.50 110 TYR A C 1
ATOM 861 O O . TYR A 1 110 ? -4.572 -7.080 26.869 1.00 88.50 110 TYR A O 1
ATOM 869 N N . VAL A 1 111 ? -3.542 -7.400 24.889 1.00 95.62 111 VAL A N 1
ATOM 870 C CA . VAL A 1 111 ? -4.283 -8.597 24.499 1.00 95.62 111 VAL A CA 1
ATOM 871 C C . VAL A 1 111 ? 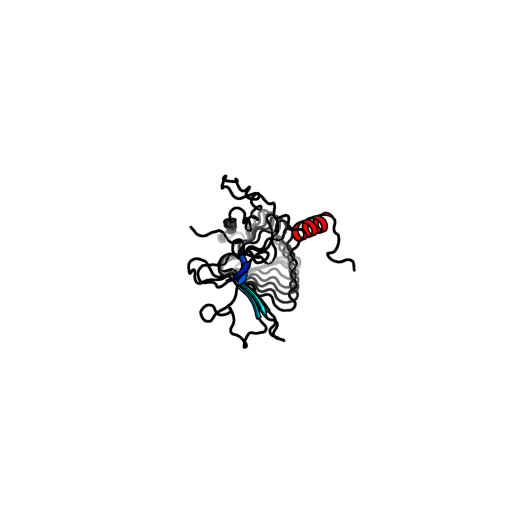-3.284 -9.743 24.448 1.00 95.62 111 VAL A C 1
ATOM 873 O O . VAL A 1 111 ? -2.374 -9.731 23.628 1.00 95.62 111 VAL A O 1
ATOM 876 N N . GLY A 1 112 ? -3.425 -10.709 25.358 1.00 91.69 112 GLY A N 1
ATOM 877 C CA . GLY A 1 112 ? -2.486 -11.832 25.479 1.00 91.69 112 GLY A CA 1
ATOM 878 C C . GLY A 1 112 ? -2.648 -12.919 24.412 1.00 91.69 112 GLY A C 1
ATOM 879 O O . GLY A 1 112 ? -1.799 -13.798 24.322 1.00 91.69 112 GLY A O 1
ATOM 880 N N . ASN A 1 113 ? -3.731 -12.869 23.633 1.00 95.50 113 ASN A N 1
ATOM 881 C CA . ASN A 1 113 ? -4.004 -13.792 22.535 1.00 95.50 113 ASN A CA 1
ATOM 882 C C . ASN A 1 113 ? -4.435 -12.999 21.288 1.00 95.50 113 ASN A C 1
ATOM 884 O O . ASN A 1 113 ? -3.619 -12.307 20.690 1.00 95.50 113 ASN A O 1
ATOM 888 N N . GLU A 1 114 ? -5.720 -13.013 20.933 1.00 92.12 114 GLU A N 1
ATOM 889 C CA . GLU A 1 114 ? -6.216 -12.429 19.684 1.00 92.12 114 GLU A CA 1
ATOM 890 C C . GLU A 1 114 ? -7.107 -11.206 19.913 1.00 92.12 114 GLU A C 1
ATOM 892 O O . GLU A 1 114 ? -7.918 -11.169 20.841 1.00 92.12 114 GLU A O 1
ATOM 897 N N . ARG A 1 115 ? -7.009 -10.227 19.006 1.00 96.62 115 ARG A N 1
ATOM 898 C CA . ARG A 1 115 ? -7.924 -9.084 18.916 1.00 96.62 115 ARG A CA 1
ATOM 899 C C . ARG A 1 115 ? -8.679 -9.141 17.591 1.00 96.62 115 ARG A C 1
ATOM 901 O O . ARG A 1 115 ? -8.086 -8.932 16.538 1.00 96.62 115 ARG A O 1
ATOM 908 N N . HIS A 1 116 ? -9.993 -9.336 17.658 1.00 92.25 116 HIS A N 1
ATOM 909 C CA . HIS A 1 116 ? -10.891 -9.278 16.501 1.00 92.25 116 HIS A CA 1
ATOM 910 C C . HIS A 1 116 ? -11.640 -7.941 16.496 1.00 92.25 116 HIS A C 1
ATOM 912 O O . HIS A 1 116 ? -12.239 -7.564 17.501 1.00 92.25 116 HIS A O 1
ATOM 918 N N . LEU A 1 117 ? -11.610 -7.217 15.373 1.00 96.25 117 LEU A N 1
ATOM 919 C CA . LEU A 1 117 ? -12.357 -5.971 15.178 1.00 96.25 117 LEU A CA 1
ATOM 920 C C . LEU A 1 117 ? -13.228 -6.100 13.929 1.00 96.25 117 LEU A C 1
ATOM 922 O O . LEU A 1 117 ? -12.713 -6.291 12.834 1.00 96.25 117 LEU A O 1
ATOM 926 N N . THR A 1 118 ? -14.541 -5.967 14.096 1.00 93.81 118 THR A N 1
ATOM 927 C CA . THR A 1 118 ? -15.504 -5.897 12.990 1.00 93.81 118 THR A CA 1
ATOM 928 C C . THR A 1 118 ? -16.232 -4.561 13.056 1.00 93.81 118 THR A C 1
ATOM 930 O O . THR A 1 118 ? -16.772 -4.201 14.100 1.00 93.81 118 THR A O 1
ATOM 933 N N . VAL A 1 119 ? -16.237 -3.827 11.944 1.00 96.25 119 VAL A N 1
ATOM 934 C CA . VAL A 1 119 ? -16.959 -2.560 11.784 1.00 96.25 119 VAL A CA 1
ATOM 935 C C . VAL A 1 119 ? -17.842 -2.695 10.547 1.00 96.25 119 VAL A C 1
ATOM 937 O O . VAL A 1 119 ? -17.334 -2.821 9.441 1.00 96.25 119 VAL A O 1
ATOM 940 N N . GLU A 1 120 ? -19.163 -2.702 10.728 1.00 95.19 120 GLU A N 1
ATOM 941 C CA . GLU A 1 120 ? -20.115 -2.940 9.624 1.00 95.19 120 GLU A CA 1
ATOM 942 C C . GLU A 1 120 ? -20.331 -1.723 8.714 1.00 95.19 120 GLU A C 1
ATOM 944 O O . GLU A 1 120 ? -20.902 -1.838 7.631 1.00 95.19 120 GLU A O 1
ATOM 949 N N . LYS A 1 121 ? -19.929 -0.540 9.181 1.00 94.56 121 LYS A N 1
ATOM 950 C CA . LYS A 1 121 ? -20.046 0.724 8.449 1.00 94.56 121 LYS A CA 1
ATOM 951 C C . LYS A 1 121 ? -18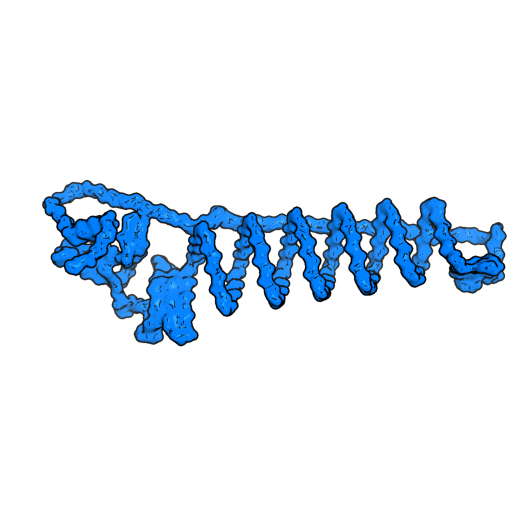.669 1.373 8.335 1.00 94.56 121 LYS A C 1
ATOM 953 O O . LYS A 1 121 ? -17.701 0.717 7.971 1.00 94.56 121 LYS A O 1
ATOM 958 N N . ASP A 1 122 ? -18.575 2.652 8.670 1.00 90.62 122 ASP A N 1
ATOM 959 C CA . ASP A 1 122 ? -17.360 3.429 8.499 1.00 90.62 122 ASP A CA 1
ATOM 960 C C . ASP A 1 122 ? -16.439 3.312 9.719 1.00 90.62 122 ASP A C 1
ATOM 962 O O . ASP A 1 122 ? -16.873 3.452 10.865 1.00 90.62 122 ASP A O 1
ATOM 966 N N . GLN A 1 123 ? -15.141 3.143 9.462 1.00 94.06 123 GLN A N 1
ATOM 967 C CA . GLN A 1 123 ? -14.084 3.360 10.445 1.00 94.06 123 GLN A CA 1
ATOM 968 C C . GLN A 1 123 ? -13.350 4.661 10.113 1.00 94.06 123 GLN A C 1
ATOM 970 O O . GLN A 1 123 ? -12.834 4.835 9.012 1.00 94.06 123 GLN A O 1
ATOM 975 N N . PHE A 1 124 ? -13.265 5.568 11.085 1.00 89.25 124 PHE A N 1
ATOM 976 C CA . PHE A 1 124 ? -12.535 6.826 10.950 1.00 89.25 124 PHE A CA 1
ATOM 977 C C . PHE A 1 124 ? -11.443 6.935 12.014 1.00 89.25 124 PHE A C 1
ATOM 979 O O . PHE A 1 124 ? -11.700 6.738 13.201 1.00 89.25 124 PHE A O 1
ATOM 986 N N . ALA A 1 125 ? -10.232 7.300 11.593 1.00 91.31 125 ALA A N 1
ATOM 987 C CA . ALA A 1 125 ? -9.101 7.544 12.479 1.00 91.31 125 ALA A CA 1
ATOM 988 C C . ALA A 1 125 ? -8.426 8.876 12.127 1.00 91.31 125 ALA A C 1
ATOM 990 O O . ALA A 1 125 ? -7.971 9.074 11.004 1.00 91.31 125 ALA A O 1
ATOM 991 N N . ASN A 1 126 ? -8.332 9.782 13.103 1.00 91.12 126 ASN A N 1
ATOM 992 C CA . ASN A 1 126 ? -7.599 11.042 12.974 1.00 91.12 126 ASN A CA 1
ATOM 993 C C . ASN A 1 126 ? -6.432 11.070 13.964 1.00 91.12 126 ASN A C 1
ATOM 995 O O . ASN A 1 126 ? -6.602 11.406 15.141 1.00 91.12 126 ASN A O 1
ATOM 999 N N . LEU A 1 127 ? -5.246 10.702 13.483 1.00 93.06 127 LEU A N 1
ATOM 1000 C CA . LEU A 1 127 ? -4.023 10.701 14.275 1.00 93.06 127 LEU A CA 1
ATOM 1001 C C . LEU A 1 127 ? -3.314 12.047 14.109 1.00 93.06 127 LEU A C 1
ATOM 1003 O O . LEU A 1 127 ? -2.809 12.373 13.042 1.00 93.06 127 LEU A O 1
ATOM 1007 N N . LYS A 1 128 ? -3.256 12.838 15.184 1.00 93.31 128 LYS A N 1
ATOM 1008 C CA . LYS A 1 128 ? -2.641 14.182 15.160 1.00 93.31 128 LYS A CA 1
ATOM 1009 C C . LYS A 1 128 ? -1.108 14.172 15.176 1.00 93.31 128 LYS A C 1
ATOM 1011 O O . LYS A 1 128 ? -0.487 15.224 15.050 1.00 93.31 128 LYS A O 1
ATOM 1016 N N . LYS A 1 129 ? -0.510 13.014 15.444 1.00 96.31 129 LYS A N 1
ATOM 1017 C CA . LYS A 1 129 ? 0.937 12.799 15.558 1.00 96.31 129 LYS A CA 1
ATOM 1018 C C . LYS A 1 129 ? 1.295 11.519 14.791 1.00 96.31 129 LYS A C 1
ATOM 1020 O O . LYS A 1 129 ? 0.673 11.221 13.780 1.00 96.31 129 LYS A O 1
ATOM 1025 N N . SER A 1 130 ? 2.284 10.768 15.260 1.00 96.50 130 SER A N 1
ATOM 1026 C CA . SER A 1 130 ? 2.786 9.571 14.591 1.00 96.50 130 SER A CA 1
ATOM 1027 C C . SER A 1 130 ? 1.856 8.366 14.727 1.00 96.50 130 SER A C 1
ATOM 1029 O O . SER A 1 130 ? 1.236 8.161 15.771 1.00 96.50 130 SER A O 1
ATOM 1031 N N . ASN A 1 131 ? 1.851 7.531 13.688 1.00 97.38 131 ASN A N 1
ATOM 1032 C CA . ASN A 1 131 ? 1.376 6.154 13.734 1.00 97.38 131 ASN A CA 1
ATOM 1033 C C . ASN A 1 131 ? 2.583 5.221 13.560 1.00 97.38 131 ASN A C 1
ATOM 1035 O O . ASN A 1 131 ? 3.326 5.372 12.591 1.00 97.38 131 ASN A O 1
ATOM 1039 N N . HIS A 1 132 ? 2.783 4.278 14.477 1.00 95.88 132 HIS A N 1
ATOM 1040 C CA . HIS A 1 132 ? 3.830 3.262 14.373 1.00 95.88 132 HIS A CA 1
ATOM 1041 C C . HIS A 1 132 ? 3.168 1.888 14.299 1.00 95.88 132 HIS A C 1
ATOM 1043 O O . HIS A 1 132 ? 2.510 1.472 15.249 1.00 95.88 132 HIS A O 1
ATOM 1049 N N . LEU A 1 133 ? 3.362 1.193 13.178 1.00 97.19 133 LEU A N 1
ATOM 1050 C CA . LEU A 1 133 ? 2.885 -0.167 12.960 1.00 97.19 133 LEU A CA 1
ATOM 1051 C C . LEU A 1 133 ? 4.091 -1.090 12.781 1.00 97.19 133 LEU A C 1
ATOM 1053 O O . LEU A 1 133 ? 4.929 -0.854 11.913 1.00 97.1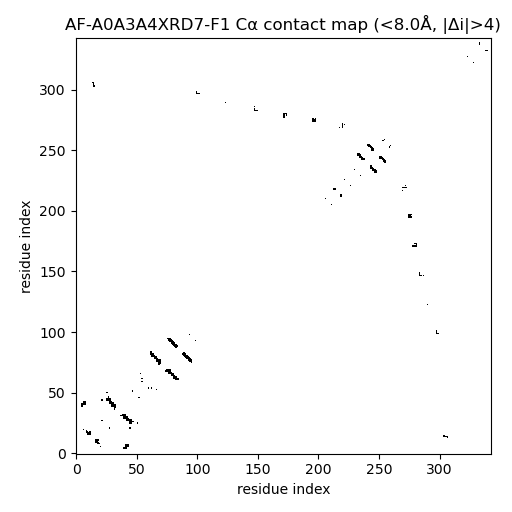9 133 LEU A O 1
ATOM 1057 N N . MET A 1 134 ? 4.167 -2.134 13.600 1.00 96.69 134 MET A N 1
ATOM 1058 C CA . MET A 1 134 ? 5.139 -3.212 13.460 1.00 96.69 134 MET A CA 1
ATOM 1059 C C . MET A 1 134 ? 4.374 -4.526 13.355 1.00 96.69 134 MET A C 1
ATOM 1061 O O . MET A 1 134 ? 3.623 -4.878 14.260 1.00 96.69 134 MET A O 1
ATOM 1065 N N . VAL A 1 135 ? 4.573 -5.227 12.245 1.00 98.19 135 VAL A N 1
ATOM 1066 C CA . VAL A 1 135 ? 4.027 -6.560 11.986 1.00 98.19 135 VAL A CA 1
ATOM 1067 C C . VAL A 1 135 ? 5.230 -7.478 11.807 1.00 98.19 135 VAL A C 1
ATOM 1069 O O . VAL A 1 135 ? 6.093 -7.195 10.978 1.00 98.19 135 VAL A O 1
ATOM 1072 N N . THR A 1 136 ? 5.358 -8.499 12.653 1.00 97.81 136 THR A N 1
ATOM 1073 C CA . THR A 1 136 ? 6.532 -9.393 12.670 1.00 97.81 136 THR A CA 1
ATOM 1074 C C . THR A 1 136 ? 6.441 -10.521 11.654 1.00 97.81 136 THR A C 1
ATOM 1076 O O . THR A 1 136 ? 7.467 -11.078 11.275 1.00 97.81 136 THR A O 1
ATOM 1079 N N . GLU A 1 137 ? 5.221 -10.850 11.250 1.00 98.00 137 GLU A N 1
ATOM 1080 C CA . GLU A 1 137 ? 4.909 -11.877 10.264 1.00 98.00 137 GLU A CA 1
ATOM 1081 C C . GLU A 1 137 ? 4.263 -11.203 9.044 1.00 98.00 137 GLU A C 1
ATOM 1083 O O . GLU A 1 137 ? 4.812 -10.235 8.513 1.00 98.00 137 GLU A O 1
ATOM 1088 N N . ASP A 1 138 ? 3.093 -11.672 8.619 1.00 97.94 138 ASP A N 1
ATOM 1089 C CA . ASP A 1 138 ? 2.457 -11.237 7.382 1.00 97.94 138 ASP A CA 1
ATOM 1090 C C . ASP A 1 138 ? 1.507 -10.047 7.579 1.00 97.94 138 ASP A C 1
ATOM 1092 O O . ASP A 1 138 ? 0.759 -9.958 8.555 1.00 97.94 138 ASP A O 1
ATOM 1096 N N . TYR A 1 139 ? 1.494 -9.147 6.592 1.00 98.12 139 TYR A N 1
ATOM 1097 C CA . TYR A 1 139 ? 0.499 -8.085 6.456 1.00 98.12 139 TYR A CA 1
ATOM 1098 C C . TYR A 1 139 ? -0.311 -8.310 5.181 1.00 98.12 139 TYR A C 1
ATOM 1100 O O . TYR A 1 139 ? 0.235 -8.291 4.077 1.00 98.12 139 TYR A O 1
ATOM 1108 N N . PHE A 1 140 ? -1.618 -8.508 5.339 1.00 97.44 140 PHE A N 1
ATOM 1109 C CA . PHE A 1 140 ? -2.554 -8.659 4.234 1.00 97.44 140 PHE A CA 1
ATOM 1110 C C . PHE A 1 140 ? -3.579 -7.529 4.266 1.00 97.44 140 PHE A C 1
ATOM 1112 O O . PHE A 1 140 ? -4.281 -7.341 5.260 1.00 97.44 140 PHE A O 1
ATOM 1119 N N . GLU A 1 141 ? -3.690 -6.809 3.154 1.00 97.62 141 GLU A N 1
ATOM 1120 C CA . GLU A 1 141 ? -4.678 -5.756 2.953 1.00 97.62 141 GLU A CA 1
ATOM 1121 C C . GLU A 1 141 ? -5.416 -6.009 1.638 1.00 97.62 141 GLU A C 1
ATOM 1123 O O . GLU A 1 141 ? -4.803 -6.186 0.584 1.00 97.62 141 GLU A O 1
ATOM 1128 N N . LYS A 1 142 ? -6.749 -6.025 1.705 1.00 97.25 142 LYS A N 1
ATOM 1129 C CA . LYS A 1 142 ? -7.624 -6.083 0.536 1.00 97.25 142 LYS A CA 1
ATOM 1130 C C . LYS A 1 142 ? -8.560 -4.886 0.575 1.00 97.25 142 LYS A C 1
ATOM 1132 O O . LYS A 1 142 ? -9.283 -4.699 1.550 1.00 97.25 142 LYS A O 1
ATOM 1137 N N . VAL A 1 143 ? -8.584 -4.130 -0.516 1.00 97.56 143 VAL A N 1
ATOM 1138 C CA . VAL A 1 143 ? -9.507 -3.015 -0.722 1.00 97.56 143 VAL A CA 1
ATOM 1139 C C . VAL A 1 143 ? -10.282 -3.298 -2.003 1.00 97.56 143 VAL A C 1
ATOM 1141 O O . VAL A 1 143 ? -9.688 -3.413 -3.069 1.00 97.56 143 VAL A O 1
ATOM 1144 N N . ASP A 1 144 ? -11.600 -3.478 -1.887 1.00 97.06 144 ASP A N 1
ATOM 1145 C CA . ASP A 1 144 ? -12.477 -3.739 -3.042 1.00 97.06 144 ASP A CA 1
ATOM 1146 C C . ASP A 1 144 ? -12.842 -2.453 -3.810 1.00 97.06 144 ASP A C 1
ATOM 1148 O O . ASP A 1 144 ? -13.255 -2.516 -4.966 1.00 97.06 144 ASP A O 1
ATOM 1152 N N . GLY A 1 145 ? -12.704 -1.292 -3.162 1.00 94.94 145 GLY A N 1
ATOM 1153 C CA . GLY A 1 145 ? -12.820 0.029 -3.783 1.00 94.94 145 GLY A CA 1
ATOM 1154 C C . GLY A 1 145 ? -11.456 0.649 -4.099 1.00 94.94 145 GLY A C 1
ATOM 1155 O O . GLY A 1 145 ? -10.462 -0.050 -4.275 1.00 94.94 145 GLY A O 1
ATOM 1156 N N . ASP A 1 146 ? -11.406 1.980 -4.121 1.00 92.75 146 ASP A N 1
ATOM 1157 C CA . ASP A 1 146 ? -10.195 2.725 -4.471 1.00 92.75 146 ASP A CA 1
ATOM 1158 C C . ASP A 1 146 ? -9.294 3.013 -3.260 1.00 92.75 146 ASP A C 1
ATOM 1160 O O . ASP A 1 146 ? -9.767 3.300 -2.156 1.00 92.75 146 ASP A O 1
ATOM 1164 N N . VAL A 1 147 ? -7.978 3.023 -3.494 1.00 94.12 147 VAL A N 1
ATOM 1165 C CA . VAL A 1 147 ? -6.969 3.498 -2.537 1.00 94.12 147 VAL A CA 1
ATOM 1166 C C . VAL A 1 147 ? -6.428 4.844 -3.010 1.00 94.12 147 VAL A C 1
ATOM 1168 O O . VAL A 1 147 ? -5.697 4.919 -3.994 1.00 94.12 147 VAL A O 1
ATOM 1171 N N . ASN A 1 148 ? -6.744 5.907 -2.270 1.00 92.50 148 ASN A N 1
ATOM 1172 C CA . ASN A 1 148 ? -6.176 7.239 -2.475 1.00 92.50 148 ASN A CA 1
ATOM 1173 C C . ASN A 1 148 ? -5.122 7.518 -1.392 1.00 92.50 148 ASN A C 1
ATOM 1175 O O . ASN A 1 148 ? -5.452 7.582 -0.207 1.00 92.50 148 ASN A O 1
ATOM 1179 N N . LEU A 1 149 ? -3.856 7.696 -1.788 1.00 93.19 149 LEU A N 1
ATOM 1180 C CA . LEU A 1 149 ? -2.747 7.985 -0.874 1.00 93.19 149 LEU A CA 1
ATOM 1181 C C . LEU A 1 149 ? -2.061 9.302 -1.241 1.00 93.19 149 LEU A C 1
ATOM 1183 O O . LEU A 1 149 ? -1.406 9.405 -2.276 1.00 93.19 149 LEU A O 1
ATOM 1187 N N . THR A 1 150 ? -2.116 10.264 -0.322 1.00 92.94 150 THR A N 1
ATOM 1188 C CA . THR A 1 150 ? -1.370 11.522 -0.414 1.00 92.94 150 THR A CA 1
ATOM 1189 C C . THR A 1 150 ? -0.329 11.577 0.694 1.00 92.94 150 THR A C 1
ATOM 1191 O O . THR A 1 150 ? -0.667 11.525 1.876 1.00 92.94 150 THR A O 1
ATOM 1194 N N . VAL A 1 151 ? 0.943 11.715 0.319 1.00 96.12 151 VAL A N 1
ATOM 1195 C CA . VAL A 1 151 ? 2.065 11.875 1.251 1.00 96.12 151 VAL A CA 1
ATOM 1196 C C . VAL A 1 151 ? 2.621 13.285 1.079 1.00 96.12 151 VAL A C 1
ATOM 1198 O O . VAL A 1 151 ? 3.082 13.635 -0.000 1.00 96.12 151 VAL A O 1
ATOM 1201 N N . GLY A 1 152 ? 2.536 14.113 2.125 1.00 95.25 152 GLY A N 1
ATOM 1202 C CA . GLY A 1 152 ? 3.014 15.504 2.073 1.00 95.25 152 GLY A CA 1
ATOM 1203 C C . GLY A 1 152 ? 4.539 15.655 2.168 1.00 95.25 152 GLY A C 1
ATOM 1204 O O . GLY A 1 152 ? 5.064 16.708 1.823 1.00 95.25 152 GLY A O 1
ATOM 1205 N N . GLY A 1 153 ? 5.229 14.620 2.654 1.00 97.38 153 GLY A N 1
ATOM 1206 C CA . GLY A 1 153 ? 6.689 14.499 2.644 1.00 97.38 153 GLY A CA 1
ATOM 1207 C C . GLY A 1 153 ? 7.136 13.358 1.730 1.00 97.38 153 GLY A C 1
ATOM 1208 O O . GLY A 1 153 ? 6.530 13.118 0.689 1.00 97.38 153 GLY A O 1
ATOM 1209 N N . ASP A 1 154 ? 8.151 12.609 2.154 1.00 97.69 154 ASP A N 1
ATOM 1210 C CA . ASP A 1 154 ? 8.717 11.518 1.357 1.00 97.69 154 ASP A CA 1
ATOM 1211 C C . ASP A 1 154 ? 8.064 10.161 1.654 1.00 97.69 154 ASP A C 1
ATOM 1213 O O . ASP A 1 154 ? 7.757 9.826 2.802 1.00 97.69 154 ASP A O 1
ATOM 1217 N N . ARG A 1 155 ? 7.924 9.329 0.614 1.00 98.12 155 ARG A N 1
ATOM 1218 C CA . ARG A 1 155 ? 7.648 7.892 0.748 1.00 98.12 155 ARG A CA 1
ATOM 1219 C C . ARG A 1 155 ? 8.930 7.111 0.468 1.00 98.12 155 ARG A C 1
ATOM 1221 O O . ARG A 1 155 ? 9.378 7.049 -0.671 1.00 98.12 155 ARG A O 1
ATOM 1228 N N . THR A 1 156 ? 9.458 6.447 1.492 1.00 97.50 156 THR A N 1
ATOM 1229 C CA . THR A 1 156 ? 10.610 5.541 1.371 1.00 97.50 156 THR A CA 1
ATOM 1230 C C . THR A 1 156 ? 10.161 4.108 1.610 1.00 97.50 156 THR A C 1
ATOM 1232 O O . THR A 1 156 ? 9.547 3.816 2.635 1.00 97.50 156 THR A O 1
ATOM 1235 N N . ALA A 1 157 ? 10.492 3.206 0.687 1.00 97.50 157 ALA A N 1
ATOM 1236 C CA . ALA A 1 157 ? 10.209 1.781 0.803 1.00 97.50 157 ALA A CA 1
ATOM 1237 C C . ALA A 1 157 ? 11.489 0.968 0.576 1.00 97.50 157 ALA A C 1
ATOM 1239 O O . ALA A 1 157 ? 12.277 1.269 -0.320 1.00 97.50 157 ALA A O 1
ATOM 1240 N N . LYS A 1 158 ? 11.693 -0.067 1.394 1.00 97.81 158 LYS A N 1
ATOM 1241 C CA . LYS A 1 158 ? 12.764 -1.050 1.221 1.00 97.81 158 LYS A CA 1
ATOM 1242 C C . LYS A 1 158 ? 12.155 -2.439 1.289 1.00 97.81 158 LYS A C 1
ATOM 1244 O O . LYS A 1 158 ? 11.675 -2.845 2.342 1.00 97.81 158 LYS A O 1
ATOM 1249 N N . LEU A 1 159 ? 12.233 -3.160 0.180 1.00 97.75 159 LEU A N 1
ATOM 1250 C CA . LEU A 1 159 ? 11.834 -4.553 0.084 1.00 97.75 159 LEU A CA 1
ATOM 1251 C C . LEU A 1 159 ? 13.105 -5.396 -0.046 1.00 97.75 159 LEU A C 1
ATOM 1253 O O . LEU A 1 159 ? 14.000 -5.065 -0.821 1.00 97.75 159 LEU A O 1
ATOM 1257 N N . THR A 1 160 ? 13.227 -6.440 0.771 1.00 97.88 160 THR A N 1
ATOM 1258 C CA . THR A 1 160 ? 14.345 -7.399 0.695 1.00 97.88 160 THR A CA 1
ATOM 1259 C C . THR A 1 160 ? 14.054 -8.546 -0.269 1.00 97.88 160 THR A C 1
ATOM 1261 O O . THR A 1 160 ? 14.990 -9.145 -0.791 1.00 97.88 160 THR A O 1
ATOM 1264 N N . GLY A 1 161 ? 12.771 -8.847 -0.481 1.00 97.75 161 GLY A N 1
ATOM 1265 C CA . GLY A 1 161 ? 12.283 -9.780 -1.491 1.00 97.75 161 GLY A CA 1
ATOM 1266 C C . GLY A 1 161 ? 11.878 -9.075 -2.787 1.00 97.75 161 GLY A C 1
ATOM 1267 O O . GLY A 1 161 ? 12.427 -8.034 -3.144 1.00 97.75 161 GLY A O 1
ATOM 1268 N N . ASN A 1 162 ? 10.894 -9.651 -3.477 1.00 97.88 162 ASN A N 1
ATOM 1269 C CA . ASN A 1 162 ? 10.405 -9.159 -4.764 1.00 97.88 162 ASN A CA 1
ATOM 1270 C C . ASN A 1 162 ? 9.247 -8.165 -4.598 1.00 97.88 162 ASN A C 1
ATOM 1272 O O . ASN A 1 162 ? 8.448 -8.281 -3.670 1.00 97.88 162 ASN A O 1
ATOM 1276 N N . GLU A 1 163 ? 9.108 -7.258 -5.563 1.00 98.25 163 GLU A N 1
ATOM 1277 C CA . GLU A 1 163 ? 7.908 -6.446 -5.768 1.00 98.25 163 GLU A CA 1
ATOM 1278 C C . GLU A 1 163 ? 7.259 -6.858 -7.094 1.00 98.25 163 GLU A C 1
ATOM 1280 O O . GLU A 1 163 ? 7.906 -6.827 -8.142 1.00 98.25 163 GLU A O 1
ATOM 1285 N N . HIS A 1 164 ? 5.988 -7.260 -7.054 1.00 97.44 164 HIS A N 1
ATOM 1286 C CA . HIS A 1 164 ? 5.201 -7.579 -8.243 1.00 97.44 164 HIS A CA 1
ATOM 1287 C C . HIS A 1 164 ? 4.041 -6.591 -8.353 1.00 97.44 164 HIS A C 1
ATOM 1289 O O . HIS A 1 164 ? 3.204 -6.515 -7.457 1.00 97.44 164 HIS A O 1
ATOM 1295 N N . LEU A 1 165 ? 3.975 -5.865 -9.469 1.00 97.75 165 LEU A N 1
ATOM 1296 C CA . LEU A 1 165 ? 2.918 -4.900 -9.758 1.00 97.75 165 LEU A CA 1
ATOM 1297 C C . LEU A 1 165 ? 2.163 -5.334 -11.013 1.00 97.75 165 LEU A C 1
ATOM 1299 O O . LEU A 1 165 ? 2.752 -5.477 -12.081 1.00 97.75 165 LEU A O 1
ATOM 1303 N N . THR A 1 166 ? 0.852 -5.528 -10.885 1.00 97.56 166 THR A N 1
ATOM 1304 C CA . THR A 1 166 ? -0.053 -5.746 -12.020 1.00 97.56 166 THR A CA 1
ATOM 1305 C C . THR A 1 166 ? -1.086 -4.634 -12.032 1.00 97.56 166 THR A C 1
ATOM 1307 O O . THR A 1 166 ? -1.792 -4.432 -11.047 1.00 97.56 166 THR A O 1
ATOM 1310 N N . VAL A 1 167 ? -1.182 -3.923 -13.152 1.00 97.50 167 VAL A N 1
ATOM 1311 C CA . VAL A 1 167 ? -2.162 -2.856 -13.360 1.00 97.50 167 VAL A CA 1
ATOM 1312 C C . VAL A 1 167 ? -3.070 -3.280 -14.505 1.00 97.50 167 VAL A C 1
ATOM 1314 O O . VAL A 1 167 ? -2.599 -3.516 -15.611 1.00 97.50 167 VAL A O 1
ATOM 1317 N N . GLY A 1 168 ? -4.370 -3.422 -14.235 1.00 96.44 168 GLY A N 1
ATOM 1318 C CA . GLY A 1 168 ? -5.327 -3.948 -15.219 1.00 96.44 168 GLY A CA 1
ATOM 1319 C C . GLY A 1 168 ? -5.690 -2.974 -16.346 1.00 96.44 168 GLY A C 1
ATOM 1320 O O . GLY A 1 168 ? -6.275 -3.389 -17.342 1.00 96.44 168 GLY A O 1
ATOM 1321 N N . ARG A 1 169 ? -5.374 -1.684 -16.177 1.00 94.62 169 ARG A N 1
ATOM 1322 C CA . ARG A 1 169 ? -5.565 -0.624 -17.177 1.00 94.62 169 ARG A CA 1
ATOM 1323 C C . ARG A 1 169 ? -4.260 0.158 -17.340 1.00 94.62 169 ARG A C 1
ATOM 1325 O O . ARG A 1 169 ? -3.263 -0.420 -17.755 1.00 94.62 169 ARG A O 1
ATOM 1332 N N . ASP 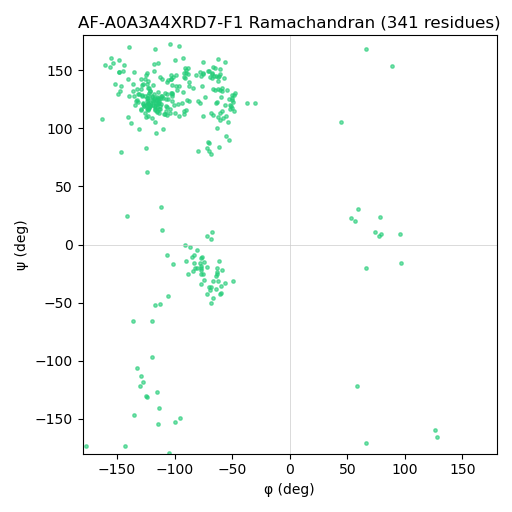A 1 170 ? -4.240 1.427 -16.950 1.00 93.50 170 ASP A N 1
ATOM 1333 C CA . ASP A 1 170 ? -3.120 2.326 -17.210 1.00 93.50 170 ASP A CA 1
ATOM 1334 C C . ASP A 1 170 ? -2.240 2.532 -15.972 1.00 93.50 170 ASP A C 1
ATOM 1336 O O . ASP A 1 170 ? -2.739 2.750 -14.868 1.00 93.50 170 ASP A O 1
ATOM 1340 N N . LEU A 1 171 ? -0.919 2.517 -16.171 1.00 95.00 171 LEU A N 1
ATOM 1341 C CA . LEU A 1 171 ? 0.069 2.969 -15.191 1.00 95.00 171 LEU A CA 1
ATOM 1342 C C . LEU A 1 171 ? 0.683 4.287 -15.674 1.00 95.00 171 LEU A C 1
ATOM 1344 O O . LEU A 1 171 ? 1.425 4.304 -16.656 1.00 95.00 171 LEU A O 1
ATOM 1348 N N . CYS A 1 172 ? 0.409 5.385 -14.968 1.00 93.62 172 CYS A N 1
ATOM 1349 C CA . CYS A 1 172 ? 1.030 6.683 -15.227 1.00 93.62 172 CYS A CA 1
ATOM 1350 C C . CYS A 1 172 ? 1.990 7.059 -14.093 1.00 93.62 172 CYS A C 1
ATOM 1352 O O . CYS A 1 172 ? 1.608 7.090 -12.925 1.00 93.62 172 CYS A O 1
ATOM 1354 N N . ILE A 1 173 ? 3.241 7.366 -14.444 1.00 94.31 173 ILE A N 1
ATOM 1355 C CA . ILE A 1 173 ? 4.279 7.809 -13.508 1.00 94.31 173 ILE A CA 1
ATOM 1356 C C . ILE A 1 173 ? 4.773 9.179 -13.965 1.00 94.31 173 ILE A C 1
ATOM 1358 O O . ILE A 1 173 ? 5.321 9.321 -15.058 1.00 94.31 173 ILE A O 1
ATOM 1362 N N . LYS A 1 174 ? 4.608 10.189 -13.108 1.00 94.56 174 LYS A N 1
ATOM 1363 C CA . LYS A 1 174 ? 5.105 11.548 -13.332 1.00 94.56 174 LYS A CA 1
ATOM 1364 C C . LYS A 1 174 ? 6.054 11.944 -12.207 1.00 94.56 174 LYS A C 1
ATOM 1366 O O . LYS A 1 174 ? 5.640 12.028 -11.055 1.00 94.56 174 LYS A O 1
ATOM 1371 N N . THR A 1 175 ? 7.302 12.248 -12.551 1.00 94.81 175 THR A N 1
ATOM 1372 C CA . THR A 1 175 ? 8.296 12.819 -11.633 1.00 94.81 175 THR A CA 1
ATOM 1373 C C . THR A 1 175 ? 8.452 14.315 -11.894 1.00 94.81 175 THR A C 1
ATOM 1375 O O . THR A 1 175 ? 8.369 14.769 -13.035 1.00 94.81 175 THR A O 1
ATOM 1378 N N . GLY A 1 176 ? 8.640 15.107 -10.834 1.00 95.06 176 GLY A N 1
ATOM 1379 C CA . GLY A 1 176 ? 8.920 16.545 -10.964 1.00 95.06 176 GLY A CA 1
ATOM 1380 C C . GLY A 1 176 ? 10.369 16.843 -11.363 1.00 95.06 176 GLY A C 1
ATOM 1381 O O . GLY A 1 176 ? 10.643 17.886 -11.949 1.00 95.06 176 GLY A O 1
ATOM 1382 N N . THR A 1 177 ? 11.275 15.919 -11.048 1.00 97.75 177 THR A N 1
ATOM 1383 C CA . THR A 1 177 ? 12.705 15.974 -11.363 1.00 97.75 177 THR A CA 1
ATOM 1384 C C . THR A 1 177 ? 13.118 14.651 -12.022 1.00 97.75 177 THR A C 1
ATOM 1386 O O . THR A 1 177 ? 12.526 14.257 -13.028 1.00 97.75 177 THR A O 1
ATOM 1389 N N . ASP A 1 178 ? 14.081 13.934 -11.454 1.00 97.12 178 ASP A N 1
ATOM 1390 C CA . ASP A 1 178 ? 14.699 12.767 -12.066 1.00 97.12 178 ASP A CA 1
ATOM 1391 C C . ASP A 1 178 ? 13.956 11.468 -11.740 1.00 97.12 178 ASP A C 1
ATOM 1393 O O . ASP A 1 178 ? 13.366 11.304 -10.670 1.00 97.12 178 ASP A O 1
ATOM 1397 N N . SER A 1 179 ? 14.059 10.506 -12.655 1.00 97.75 179 SER A N 1
ATOM 1398 C CA . SER A 1 179 ? 13.719 9.105 -12.413 1.00 97.75 179 SER A CA 1
ATOM 1399 C C . SER A 1 179 ? 14.955 8.255 -12.689 1.00 97.75 179 SER A C 1
ATOM 1401 O O . SER A 1 179 ? 15.489 8.266 -13.797 1.00 97.75 179 SER A O 1
ATOM 1403 N N . ASN A 1 180 ? 15.437 7.548 -11.667 1.00 97.69 180 ASN A N 1
ATOM 1404 C CA . ASN A 1 180 ? 16.666 6.761 -11.722 1.00 97.69 180 ASN A CA 1
ATOM 1405 C C . ASN A 1 180 ? 16.344 5.277 -11.542 1.00 97.69 180 ASN A C 1
ATOM 1407 O O . ASN A 1 180 ? 15.737 4.893 -10.545 1.00 97.69 180 ASN A O 1
ATOM 1411 N N . ILE A 1 181 ? 16.802 4.433 -12.471 1.00 97.69 181 ILE A N 1
ATOM 1412 C CA . ILE A 1 181 ? 16.620 2.978 -12.414 1.00 97.69 181 ILE A CA 1
ATOM 1413 C C . ILE A 1 181 ? 17.993 2.311 -12.466 1.00 97.69 181 ILE A C 1
ATOM 1415 O O . ILE A 1 181 ? 18.744 2.483 -13.426 1.00 97.69 181 ILE A O 1
ATOM 1419 N N . LYS A 1 182 ? 18.319 1.523 -11.437 1.00 97.75 182 LYS A N 1
ATOM 1420 C CA . LYS A 1 182 ? 19.541 0.714 -11.379 1.00 97.75 182 LYS A CA 1
ATOM 1421 C C . LYS A 1 182 ? 19.180 -0.744 -11.130 1.00 97.75 182 LYS A C 1
ATOM 1423 O O . LYS A 1 182 ? 18.795 -1.107 -10.024 1.00 97.75 182 LYS A O 1
ATOM 1428 N N . SER A 1 183 ? 19.365 -1.572 -12.151 1.00 97.31 183 SER A N 1
ATOM 1429 C CA . SER A 1 183 ? 19.132 -3.016 -12.075 1.00 97.31 183 SER A CA 1
ATOM 1430 C C . SER A 1 183 ? 20.463 -3.750 -11.934 1.00 97.31 183 SER A C 1
ATOM 1432 O O . SER A 1 183 ? 21.394 -3.487 -12.691 1.00 97.31 183 SER A O 1
ATOM 1434 N N . GLY A 1 184 ? 20.570 -4.652 -10.953 1.00 97.31 184 GLY A N 1
ATOM 1435 C CA . GLY A 1 184 ? 21.747 -5.519 -10.798 1.00 97.31 184 GLY A CA 1
ATOM 1436 C C . GLY A 1 184 ? 21.781 -6.685 -11.795 1.00 97.31 184 GLY A C 1
ATOM 1437 O O . GLY A 1 184 ? 22.848 -7.225 -12.066 1.00 97.31 184 GLY A O 1
ATOM 1438 N N . GLY A 1 185 ? 20.616 -7.056 -12.334 1.00 97.50 185 GLY A N 1
ATOM 1439 C CA . GLY A 1 185 ? 20.447 -8.056 -13.388 1.00 97.50 185 GLY A CA 1
ATOM 1440 C C . GLY A 1 185 ? 19.928 -7.442 -14.690 1.00 97.50 185 GLY A C 1
ATOM 1441 O O . GLY A 1 185 ? 20.121 -6.256 -14.955 1.00 97.50 185 GLY A O 1
ATOM 1442 N N . ALA A 1 186 ? 19.254 -8.258 -15.501 1.00 98.00 186 ALA A N 1
ATOM 1443 C CA . ALA A 1 186 ? 18.663 -7.816 -16.762 1.00 98.00 186 ALA A CA 1
ATOM 1444 C C . ALA A 1 186 ? 17.495 -6.835 -16.547 1.00 98.00 186 ALA A C 1
ATOM 1446 O O . ALA A 1 186 ? 16.738 -6.952 -15.584 1.00 98.00 186 ALA A O 1
ATOM 1447 N N . HIS A 1 187 ? 17.334 -5.900 -17.484 1.00 98.06 187 HIS A N 1
ATOM 1448 C CA . HIS A 1 187 ? 16.165 -5.032 -17.593 1.00 98.06 187 HIS A CA 1
ATOM 1449 C C . HIS A 1 187 ? 15.516 -5.282 -18.955 1.00 98.06 187 HIS A C 1
ATOM 1451 O O . HIS A 1 187 ? 16.084 -4.923 -19.985 1.00 98.06 187 HIS A O 1
ATOM 1457 N N . ASN A 1 188 ? 14.351 -5.926 -18.945 1.00 97.50 188 ASN A N 1
ATOM 1458 C CA . ASN A 1 188 ? 13.607 -6.284 -20.148 1.00 97.50 188 ASN A CA 1
ATOM 1459 C C . ASN A 1 188 ? 12.382 -5.377 -20.274 1.00 97.50 188 ASN A C 1
ATOM 1461 O O . ASN A 1 188 ? 11.719 -5.100 -19.277 1.00 97.50 188 ASN A O 1
ATOM 1465 N N . HIS A 1 189 ? 12.073 -4.949 -21.496 1.00 96.88 189 HIS A N 1
ATOM 1466 C CA . HIS A 1 189 ? 10.903 -4.132 -21.799 1.00 96.88 189 HIS A CA 1
ATOM 1467 C C . HIS A 1 189 ? 10.204 -4.715 -23.026 1.00 96.88 189 HIS A C 1
ATOM 1469 O O . HIS A 1 189 ? 10.817 -4.851 -24.083 1.00 96.88 189 HIS A O 1
ATOM 1475 N N . GLU A 1 190 ? 8.926 -5.046 -22.877 1.00 97.44 190 GLU A N 1
ATOM 1476 C CA . GLU A 1 190 ? 8.051 -5.476 -23.962 1.00 97.44 190 GLU A CA 1
ATOM 1477 C C . GLU A 1 190 ? 6.833 -4.549 -24.040 1.00 97.44 190 GLU A C 1
ATOM 1479 O O . GLU A 1 190 ? 6.229 -4.213 -23.022 1.00 97.44 190 GLU A O 1
ATOM 1484 N N . THR A 1 191 ? 6.475 -4.128 -25.253 1.00 96.25 191 THR A N 1
ATOM 1485 C CA . THR A 1 191 ? 5.296 -3.299 -25.524 1.00 96.25 191 THR A CA 1
ATOM 1486 C C . THR A 1 191 ? 4.469 -3.942 -26.628 1.00 96.25 191 THR A C 1
ATOM 1488 O O . THR A 1 191 ? 5.000 -4.214 -27.701 1.00 96.25 191 THR A O 1
ATOM 1491 N N . GLY A 1 192 ? 3.163 -4.125 -26.412 1.00 96.00 192 GLY A N 1
ATOM 1492 C CA . GLY A 1 192 ? 2.268 -4.673 -27.444 1.00 96.00 192 GLY A CA 1
ATOM 1493 C C . GLY A 1 192 ? 1.971 -3.706 -28.599 1.00 96.00 192 GLY A C 1
ATOM 1494 O O . GLY A 1 192 ? 1.555 -4.137 -29.668 1.00 96.00 192 GLY A O 1
ATOM 1495 N N . MET A 1 193 ? 2.185 -2.403 -28.383 1.00 95.00 193 MET A N 1
ATOM 1496 C CA . MET A 1 193 ? 1.999 -1.337 -29.374 1.00 95.00 193 MET A CA 1
ATOM 1497 C C . MET A 1 193 ? 3.302 -0.527 -29.524 1.00 95.00 193 MET A C 1
ATOM 1499 O O . MET A 1 193 ? 4.374 -1.099 -29.696 1.00 95.00 193 MET A O 1
ATOM 1503 N N . ASN A 1 194 ? 3.243 0.805 -29.461 1.00 93.56 194 ASN A N 1
ATOM 1504 C CA . ASN A 1 194 ? 4.406 1.662 -29.680 1.00 93.56 194 ASN A CA 1
ATOM 1505 C C . ASN A 1 194 ? 5.254 1.822 -28.411 1.00 93.56 194 ASN A C 1
ATOM 1507 O O . ASN A 1 194 ? 4.732 2.200 -27.364 1.00 93.56 194 ASN A O 1
ATOM 1511 N N . TYR A 1 195 ? 6.575 1.698 -28.550 1.00 95.06 195 TYR A N 1
ATOM 1512 C CA . TYR A 1 195 ? 7.538 2.227 -27.586 1.00 95.06 195 TYR A CA 1
ATOM 1513 C C . TYR A 1 195 ? 8.032 3.603 -28.059 1.00 95.06 195 TYR A C 1
ATOM 1515 O O . TYR A 1 195 ? 8.704 3.715 -29.084 1.00 95.06 195 TYR A O 1
ATOM 1523 N N . SER A 1 196 ? 7.654 4.672 -27.350 1.00 93.38 196 SER A N 1
ATOM 1524 C CA . SER A 1 196 ? 8.002 6.058 -27.705 1.00 93.38 196 SER A CA 1
ATOM 1525 C C . SER A 1 196 ? 8.981 6.657 -26.701 1.00 93.38 196 SER A C 1
ATOM 1527 O O . SER A 1 196 ? 8.702 6.687 -25.507 1.00 93.38 196 SER A O 1
ATOM 1529 N N . VAL A 1 197 ? 10.096 7.202 -27.196 1.00 94.75 197 VAL A N 1
ATOM 1530 C CA . VAL A 1 197 ? 11.078 7.938 -26.386 1.00 94.75 197 VAL A CA 1
ATOM 1531 C C . VAL A 1 197 ? 11.255 9.336 -26.965 1.00 94.75 197 VAL A C 1
ATOM 1533 O O . VAL A 1 197 ? 11.590 9.497 -28.138 1.00 94.75 197 VAL A O 1
ATOM 1536 N N . LYS A 1 198 ? 11.040 10.356 -26.133 1.00 94.06 198 LYS A N 1
ATOM 1537 C CA . LYS A 1 198 ? 11.261 11.765 -26.467 1.00 94.06 198 LYS A CA 1
ATOM 1538 C C . LYS A 1 198 ? 12.107 12.405 -25.370 1.00 94.06 198 LYS A C 1
ATOM 1540 O O . LYS A 1 198 ? 11.653 12.494 -24.234 1.00 94.06 198 LYS A O 1
ATOM 1545 N N . SER A 1 199 ? 13.307 12.865 -25.720 1.00 94.06 199 SER A N 1
ATOM 1546 C CA . SER A 1 199 ? 14.163 13.664 -24.834 1.00 94.06 199 SER A CA 1
ATOM 1547 C C . SER A 1 199 ? 14.105 15.133 -25.244 1.00 94.06 199 SER A C 1
ATOM 1549 O O . SER A 1 199 ? 14.013 15.441 -26.433 1.00 94.06 199 SER A O 1
ATOM 1551 N N . GLY A 1 200 ? 14.121 16.039 -24.264 1.00 94.44 200 GLY A N 1
ATOM 1552 C CA . GLY A 1 200 ? 14.250 17.479 -24.518 1.00 94.44 200 GLY A CA 1
ATOM 1553 C C . GLY A 1 200 ? 15.682 17.901 -24.860 1.00 94.44 200 GLY A C 1
ATOM 1554 O O . GLY A 1 200 ? 15.872 18.954 -25.459 1.00 94.44 200 GLY A O 1
ATOM 1555 N N . MET A 1 201 ? 16.660 17.073 -24.487 1.00 96.69 201 MET A N 1
ATOM 1556 C CA . MET A 1 201 ? 18.088 17.271 -24.723 1.00 96.69 201 MET A CA 1
ATOM 1557 C C . MET A 1 201 ? 18.630 16.001 -25.397 1.00 96.69 201 MET A C 1
ATOM 1559 O O . MET A 1 201 ? 18.156 15.617 -26.466 1.00 96.69 201 MET A O 1
ATOM 1563 N N . ASP A 1 202 ? 19.565 15.305 -24.756 1.00 97.62 202 ASP A N 1
ATOM 1564 C CA . ASP A 1 202 ? 20.272 14.178 -25.347 1.00 97.62 202 ASP A CA 1
ATOM 1565 C C . ASP A 1 202 ? 19.624 12.824 -25.042 1.00 97.62 202 ASP A C 1
ATOM 1567 O O . ASP A 1 202 ? 18.862 12.652 -24.084 1.00 97.62 202 ASP A O 1
ATOM 1571 N N . ILE A 1 203 ? 19.973 11.837 -25.866 1.00 97.69 203 ILE A N 1
ATOM 1572 C CA . ILE A 1 203 ? 19.813 10.412 -25.575 1.00 97.69 203 ILE A CA 1
ATOM 1573 C C . ILE A 1 203 ? 21.199 9.781 -25.703 1.00 97.69 203 ILE A C 1
ATOM 1575 O O . ILE A 1 203 ? 21.781 9.763 -26.786 1.00 97.69 203 ILE A O 1
ATOM 1579 N N . HIS A 1 204 ? 21.714 9.231 -24.605 1.00 97.06 204 HIS A N 1
ATOM 1580 C CA . HIS A 1 204 ? 22.964 8.476 -24.596 1.00 97.06 204 HIS A CA 1
ATOM 1581 C C . HIS A 1 204 ? 22.680 6.988 -24.411 1.00 97.06 204 HIS A C 1
ATOM 1583 O O . HIS A 1 204 ? 22.050 6.584 -23.437 1.00 97.06 204 HIS A O 1
ATOM 1589 N N . GLN A 1 205 ? 23.180 6.168 -25.333 1.00 97.06 205 GLN A N 1
ATOM 1590 C CA . GLN A 1 205 ? 23.092 4.713 -25.259 1.00 97.06 205 GLN A CA 1
ATOM 1591 C C . GLN A 1 205 ? 24.495 4.124 -25.335 1.00 97.06 205 GLN A C 1
ATOM 1593 O O . GLN A 1 205 ? 25.241 4.381 -26.277 1.00 97.06 205 GLN A O 1
ATOM 1598 N N . LYS A 1 206 ? 24.861 3.335 -24.325 1.00 97.06 206 LYS A N 1
ATOM 1599 C CA . LYS A 1 206 ? 26.149 2.648 -24.249 1.00 97.06 206 LYS A CA 1
ATOM 1600 C C . LYS A 1 206 ? 25.917 1.215 -23.797 1.00 97.06 206 LYS A C 1
ATOM 1602 O O . LYS A 1 206 ? 25.311 0.996 -22.753 1.00 97.06 206 LYS A O 1
ATOM 1607 N N . ALA A 1 207 ? 26.445 0.260 -24.553 1.00 97.44 207 ALA A N 1
ATOM 1608 C CA . ALA A 1 207 ? 26.457 -1.151 -24.190 1.00 97.44 207 ALA A CA 1
ATOM 1609 C C . ALA A 1 207 ? 27.900 -1.650 -24.059 1.00 97.44 207 ALA A C 1
ATOM 1611 O O . ALA A 1 207 ? 28.797 -1.152 -24.736 1.00 97.44 207 ALA A O 1
ATOM 1612 N N . GLY A 1 208 ? 28.123 -2.630 -23.179 1.00 97.50 208 GLY A N 1
ATOM 1613 C CA . GLY A 1 208 ? 29.441 -3.248 -23.003 1.00 97.50 208 GLY A CA 1
ATOM 1614 C C . GLY A 1 208 ? 29.823 -4.220 -24.124 1.00 97.50 208 GLY A C 1
ATOM 1615 O O . GLY A 1 208 ? 31.008 -4.412 -24.366 1.00 97.50 208 GLY A O 1
ATOM 1616 N N . MET A 1 209 ? 28.832 -4.810 -24.803 1.00 97.81 209 MET A N 1
ATOM 1617 C CA . MET A 1 209 ? 29.038 -5.827 -25.844 1.00 97.81 209 MET A CA 1
ATOM 1618 C C . MET A 1 209 ? 28.477 -5.376 -27.196 1.00 97.81 209 MET A C 1
ATOM 1620 O O . MET A 1 209 ? 29.233 -5.155 -28.134 1.00 97.81 209 MET A O 1
ATOM 1624 N N . ASN A 1 210 ? 27.157 -5.219 -27.308 1.00 96.94 210 ASN A N 1
ATOM 1625 C CA . ASN A 1 210 ? 26.486 -4.886 -28.562 1.00 96.94 210 ASN A CA 1
ATOM 1626 C C . ASN A 1 210 ? 25.274 -3.973 -28.344 1.00 96.94 210 ASN A C 1
ATOM 1628 O O . ASN A 1 210 ? 24.585 -4.053 -27.330 1.00 96.94 210 ASN A O 1
ATOM 1632 N N . ILE A 1 211 ? 24.999 -3.133 -29.341 1.00 97.75 211 ILE A N 1
ATOM 1633 C CA . ILE A 1 211 ? 23.703 -2.477 -29.526 1.00 97.75 211 ILE A CA 1
ATOM 1634 C C . ILE A 1 211 ? 23.124 -3.054 -30.817 1.00 97.75 211 ILE A C 1
ATOM 1636 O O . ILE A 1 211 ? 23.724 -2.904 -31.879 1.00 97.75 211 ILE A O 1
ATOM 1640 N N . GLY A 1 212 ? 21.997 -3.756 -30.715 1.00 96.12 212 GLY A N 1
ATOM 1641 C CA . GLY A 1 212 ? 21.263 -4.299 -31.858 1.00 96.12 212 GLY A CA 1
ATOM 1642 C C . GLY A 1 212 ? 19.994 -3.493 -32.119 1.00 96.12 212 GLY A C 1
ATOM 1643 O O . GLY A 1 212 ? 19.328 -3.080 -31.173 1.00 96.12 212 GLY A O 1
ATOM 1644 N N . MET A 1 213 ? 19.660 -3.275 -33.390 1.00 96.06 213 MET A N 1
ATOM 1645 C CA . MET A 1 213 ? 18.403 -2.653 -33.810 1.00 96.06 213 MET A CA 1
ATOM 1646 C C . MET A 1 213 ? 17.876 -3.381 -35.044 1.00 96.06 213 MET A C 1
ATOM 1648 O O . MET A 1 213 ? 18.595 -3.521 -36.032 1.00 96.06 213 MET A O 1
ATOM 1652 N N . GLU A 1 214 ? 16.621 -3.813 -34.993 1.00 95.31 214 GLU A N 1
ATOM 1653 C CA . GLU A 1 214 ? 15.921 -4.452 -36.103 1.00 95.31 214 GLU A CA 1
ATOM 1654 C C . GLU A 1 214 ? 14.546 -3.800 -36.257 1.00 95.31 214 GLU A C 1
ATOM 1656 O O . GLU A 1 214 ? 13.843 -3.571 -35.274 1.00 95.31 214 GLU A O 1
ATOM 1661 N N . GLY A 1 215 ? 14.173 -3.469 -37.492 1.00 93.44 215 GLY A N 1
ATOM 1662 C CA . GLY A 1 215 ? 12.859 -2.932 -37.820 1.00 93.44 215 GLY A CA 1
ATOM 1663 C C . GLY A 1 215 ? 12.219 -3.778 -38.908 1.00 93.44 215 GLY A C 1
ATOM 1664 O O . GLY A 1 215 ? 12.823 -3.970 -39.959 1.00 93.44 215 GLY A O 1
ATOM 1665 N N . GLY A 1 216 ? 10.987 -4.242 -38.686 1.00 92.75 216 GLY A N 1
ATOM 1666 C CA . GLY A 1 216 ? 10.287 -5.091 -39.659 1.00 92.75 216 GLY A CA 1
ATOM 1667 C C . GLY A 1 216 ? 10.003 -4.404 -41.002 1.00 92.75 216 GLY A C 1
ATOM 1668 O O . GLY A 1 216 ? 9.893 -5.078 -42.020 1.00 92.75 216 GLY A O 1
ATOM 1669 N N . MET A 1 217 ? 9.906 -3.068 -41.022 1.00 91.94 217 MET A N 1
ATOM 1670 C CA . MET A 1 217 ? 9.716 -2.280 -42.250 1.00 91.94 217 MET A CA 1
ATOM 1671 C C . MET A 1 217 ? 10.926 -1.409 -42.586 1.00 91.94 217 MET A C 1
ATOM 1673 O O . MET A 1 217 ? 11.400 -1.417 -43.719 1.00 91.94 217 MET A O 1
ATOM 1677 N N . ALA A 1 218 ? 11.408 -0.619 -41.625 1.00 91.25 218 ALA A N 1
ATOM 1678 C CA . ALA A 1 218 ? 12.531 0.285 -41.827 1.00 91.25 218 ALA A CA 1
ATOM 1679 C C . ALA A 1 218 ? 13.169 0.685 -40.495 1.00 91.25 218 ALA A C 1
ATOM 1681 O O . ALA A 1 218 ? 12.496 0.758 -39.467 1.00 91.25 218 ALA A O 1
ATOM 1682 N N . ILE A 1 219 ? 14.450 1.043 -40.557 1.00 93.31 219 ILE A N 1
ATOM 1683 C CA . ILE A 1 219 ? 15.128 1.857 -39.546 1.00 93.31 219 ILE A CA 1
ATOM 1684 C C . ILE A 1 219 ? 15.463 3.189 -40.222 1.00 93.31 219 ILE A C 1
ATOM 1686 O O . ILE A 1 219 ? 16.178 3.216 -41.222 1.00 93.31 219 ILE A O 1
ATOM 1690 N N . HIS A 1 220 ? 14.926 4.296 -39.704 1.00 92.62 220 HIS A N 1
ATOM 1691 C CA . HIS A 1 220 ? 15.163 5.634 -40.247 1.00 92.62 220 HIS A CA 1
ATOM 1692 C C . HIS A 1 220 ? 16.084 6.427 -39.318 1.00 92.62 220 HIS A C 1
ATOM 1694 O O . HIS A 1 220 ? 15.705 6.764 -38.199 1.00 92.62 220 HIS A O 1
ATOM 1700 N N . ILE A 1 221 ? 17.282 6.752 -39.806 1.00 93.12 221 ILE A N 1
ATOM 1701 C CA . ILE A 1 221 ? 18.274 7.556 -39.087 1.00 93.12 221 ILE A CA 1
ATOM 1702 C C . ILE A 1 221 ? 18.360 8.922 -39.766 1.00 93.12 221 ILE A C 1
ATOM 1704 O O . ILE A 1 221 ? 18.817 9.028 -40.903 1.00 93.12 221 ILE A O 1
ATOM 1708 N N . LYS A 1 222 ? 17.916 9.971 -39.067 1.00 91.50 222 LYS A N 1
ATOM 1709 C CA . LYS A 1 222 ? 17.979 11.357 -39.541 1.00 91.50 222 LYS A CA 1
ATOM 1710 C C . LYS A 1 222 ? 18.727 12.224 -38.535 1.00 91.50 222 LYS A C 1
ATOM 1712 O O . LYS A 1 222 ? 18.250 12.430 -37.424 1.00 91.50 222 LYS A O 1
ATOM 1717 N N . GLY A 1 223 ? 19.861 12.772 -38.957 1.00 92.19 223 GLY A N 1
ATOM 1718 C CA . GLY A 1 223 ? 20.558 13.839 -38.242 1.00 92.19 223 GLY A CA 1
ATOM 1719 C C . GLY A 1 223 ? 20.039 15.209 -38.668 1.00 92.19 223 GLY A C 1
ATOM 1720 O O . GLY A 1 223 ? 19.774 15.429 -39.849 1.00 92.19 223 GLY A O 1
ATOM 1721 N N . GLY A 1 224 ? 19.878 16.130 -37.714 1.00 91.25 224 GLY A N 1
ATOM 1722 C CA . GLY A 1 224 ? 19.521 17.518 -38.021 1.00 91.25 224 GLY A CA 1
ATOM 1723 C C . GLY A 1 224 ? 20.654 18.256 -38.740 1.00 91.25 224 GLY A C 1
ATOM 1724 O O . GLY A 1 224 ? 20.429 18.849 -39.789 1.00 91.25 224 GLY A O 1
ATOM 1725 N N . MET A 1 225 ? 21.871 18.183 -38.189 1.00 95.75 225 MET A N 1
ATOM 1726 C CA . MET A 1 225 ? 23.077 18.796 -38.765 1.00 95.75 225 MET A CA 1
ATOM 1727 C C . MET A 1 225 ? 24.008 17.761 -39.402 1.00 95.75 225 MET A C 1
ATOM 1729 O O . MET A 1 225 ? 24.512 17.977 -40.500 1.00 95.75 225 MET A O 1
ATOM 1733 N N . ASN A 1 226 ? 24.241 16.634 -38.727 1.00 95.69 226 ASN A N 1
ATOM 1734 C CA . ASN A 1 226 ? 25.146 15.585 -39.181 1.00 95.69 226 ASN A CA 1
ATOM 1735 C C . ASN A 1 226 ? 24.686 14.195 -38.724 1.00 95.69 226 ASN A C 1
ATOM 1737 O O . ASN A 1 226 ? 23.932 14.042 -37.764 1.00 95.69 226 ASN A O 1
ATOM 1741 N N . VAL A 1 227 ? 25.177 13.179 -39.432 1.00 96.56 227 VAL A N 1
ATOM 1742 C CA . VAL A 1 227 ? 25.187 11.786 -38.985 1.00 96.56 227 VAL A CA 1
ATOM 1743 C C . VAL A 1 227 ? 26.629 11.313 -39.098 1.00 96.56 227 VAL A C 1
ATOM 1745 O O . VAL A 1 227 ? 27.201 11.348 -40.185 1.00 96.56 227 VAL A O 1
ATOM 1748 N N . VAL A 1 228 ? 27.219 10.913 -37.975 1.00 96.94 228 VAL A N 1
ATOM 1749 C CA . VAL A 1 228 ? 28.594 10.407 -37.902 1.00 96.94 228 VAL A CA 1
ATOM 1750 C C . VAL A 1 228 ? 28.535 8.960 -37.428 1.00 96.94 228 VAL A C 1
ATOM 1752 O O . VAL A 1 228 ? 27.908 8.671 -36.411 1.00 96.94 228 VAL A O 1
ATOM 1755 N N . VAL A 1 229 ? 29.154 8.054 -38.186 1.00 96.81 229 VAL A N 1
ATOM 1756 C CA . VAL A 1 229 ? 29.228 6.621 -37.876 1.00 96.81 229 VAL A CA 1
ATOM 1757 C C . VAL A 1 229 ? 30.692 6.217 -37.904 1.00 96.81 229 VAL A C 1
ATOM 1759 O O . VAL A 1 229 ? 31.351 6.339 -38.934 1.00 96.81 229 VAL A O 1
ATOM 1762 N N . GLU A 1 230 ? 31.189 5.737 -36.771 1.00 95.75 230 GLU A N 1
ATOM 1763 C CA . GLU A 1 230 ? 32.588 5.362 -36.589 1.00 95.75 230 GLU A CA 1
ATOM 1764 C C . GLU A 1 230 ? 32.688 3.906 -36.144 1.00 95.75 230 GLU A C 1
ATOM 1766 O O . GLU A 1 230 ? 31.894 3.427 -35.333 1.00 95.75 230 GLU A O 1
ATOM 1771 N N . ALA A 1 231 ? 33.689 3.205 -36.668 1.00 96.31 231 ALA A N 1
ATOM 1772 C CA . ALA A 1 231 ? 34.028 1.853 -36.259 1.00 96.31 231 ALA A CA 1
ATOM 1773 C C . ALA A 1 231 ? 35.545 1.734 -36.108 1.00 96.31 231 ALA A C 1
ATOM 1775 O O . ALA A 1 231 ? 36.296 2.237 -36.940 1.00 96.31 231 ALA A O 1
ATOM 1776 N N . GLY A 1 232 ? 35.999 1.059 -35.048 1.00 95.88 232 GLY A N 1
ATOM 1777 C CA . GLY A 1 232 ? 37.431 0.939 -34.757 1.00 95.88 232 GLY A CA 1
ATOM 1778 C C . GLY A 1 232 ? 38.183 -0.025 -35.680 1.00 95.88 232 GLY A C 1
ATOM 1779 O O . GLY A 1 232 ? 39.367 0.173 -35.925 1.00 95.88 232 GLY A O 1
ATOM 1780 N N . LEU A 1 233 ? 37.510 -1.064 -36.184 1.00 97.19 233 LEU A N 1
ATOM 1781 C CA . LEU A 1 233 ? 38.124 -2.075 -37.052 1.00 97.19 233 LEU A CA 1
ATOM 1782 C C . LEU A 1 233 ? 37.499 -2.094 -38.445 1.00 97.19 233 LEU A C 1
ATOM 1784 O O . LEU A 1 233 ? 38.219 -2.042 -39.435 1.00 97.19 233 LEU A O 1
ATOM 1788 N N . GLN A 1 234 ? 36.171 -2.192 -38.511 1.00 97.38 234 GLN A N 1
ATOM 1789 C CA . GLN A 1 234 ? 35.449 -2.449 -39.749 1.00 97.38 234 GLN A CA 1
ATOM 1790 C C . GLN A 1 234 ? 34.088 -1.754 -39.728 1.00 97.38 234 GLN A C 1
ATOM 1792 O O . GLN A 1 234 ? 33.338 -1.915 -38.764 1.00 97.38 234 GLN A O 1
ATOM 1797 N N . LEU A 1 235 ? 33.741 -1.047 -40.802 1.00 98.00 235 LEU A N 1
ATOM 1798 C CA . LEU A 1 235 ? 32.385 -0.562 -41.061 1.00 98.00 235 LEU A CA 1
ATOM 1799 C C . LEU A 1 235 ? 31.857 -1.214 -42.339 1.00 98.00 235 LEU A C 1
ATOM 1801 O O . LEU A 1 235 ? 32.417 -1.011 -43.412 1.00 98.00 235 LEU A O 1
ATOM 1805 N N . SER A 1 236 ? 30.767 -1.973 -42.223 1.00 96.75 236 SER A N 1
ATOM 1806 C CA . SER A 1 236 ? 30.157 -2.696 -43.341 1.00 96.75 236 SER A CA 1
ATOM 1807 C C . SER A 1 236 ? 28.700 -2.285 -43.524 1.00 96.75 236 SER A C 1
ATOM 1809 O O . SER A 1 236 ? 27.924 -2.276 -42.569 1.00 96.75 236 SER A O 1
ATOM 1811 N N . LEU A 1 237 ? 28.320 -1.955 -44.755 1.00 96.69 237 LEU A N 1
ATOM 1812 C CA . LEU A 1 237 ? 26.969 -1.585 -45.165 1.00 96.69 237 LEU A CA 1
ATOM 1813 C C . LEU A 1 237 ? 26.537 -2.537 -46.277 1.00 96.69 237 LEU A C 1
ATOM 1815 O O . LEU A 1 237 ? 27.181 -2.590 -47.322 1.00 96.69 237 LEU A O 1
ATOM 1819 N N . LYS A 1 238 ? 25.448 -3.282 -46.081 1.00 95.50 238 LYS A N 1
ATOM 1820 C CA . LYS A 1 238 ? 25.013 -4.330 -47.016 1.00 95.50 238 LYS A CA 1
ATOM 1821 C C . LYS A 1 238 ? 23.547 -4.168 -47.407 1.00 95.50 238 LYS A C 1
ATOM 1823 O O . LYS A 1 238 ? 22.697 -3.953 -46.550 1.00 95.50 238 LYS A O 1
ATOM 1828 N N . ALA A 1 239 ? 23.253 -4.347 -48.694 1.00 93.25 239 ALA A N 1
ATOM 1829 C CA . ALA A 1 239 ? 21.903 -4.394 -49.249 1.00 93.25 239 ALA A CA 1
ATOM 1830 C C . ALA A 1 239 ? 21.810 -5.529 -50.284 1.00 93.25 239 ALA A C 1
ATOM 1832 O O . ALA A 1 239 ? 22.325 -5.421 -51.398 1.00 93.25 239 ALA A O 1
ATOM 1833 N N . GLY A 1 240 ? 21.174 -6.646 -49.913 1.00 92.75 240 GLY A N 1
ATOM 1834 C CA . GLY A 1 240 ? 21.143 -7.849 -50.750 1.00 92.75 240 GLY A CA 1
ATOM 1835 C C . GLY A 1 240 ? 22.555 -8.361 -51.063 1.00 92.75 240 GLY A C 1
ATOM 1836 O O . GLY A 1 240 ? 23.325 -8.665 -50.150 1.00 92.75 240 GLY A O 1
ATOM 1837 N N . ALA A 1 241 ? 22.889 -8.453 -52.354 1.00 93.62 241 ALA A N 1
ATOM 1838 C CA . ALA A 1 241 ? 24.219 -8.842 -52.835 1.00 93.62 241 ALA A CA 1
ATOM 1839 C C . ALA A 1 241 ? 25.226 -7.673 -52.922 1.00 93.62 241 ALA A C 1
ATOM 1841 O O . ALA A 1 241 ? 26.416 -7.920 -53.110 1.00 93.62 241 ALA A O 1
ATOM 1842 N N . SER A 1 242 ? 24.775 -6.424 -52.779 1.00 96.12 242 SER A N 1
ATOM 1843 C CA . SER A 1 242 ? 25.617 -5.222 -52.853 1.00 96.12 242 SER A CA 1
ATOM 1844 C C . SER A 1 242 ? 26.133 -4.816 -51.470 1.00 96.12 242 SER A C 1
ATOM 1846 O O . SER A 1 242 ? 25.435 -5.001 -50.467 1.00 96.12 242 SER A O 1
ATOM 1848 N N . PHE A 1 243 ? 27.333 -4.235 -51.398 1.00 96.19 243 PHE A N 1
ATOM 1849 C CA . PHE A 1 243 ? 27.915 -3.758 -50.142 1.0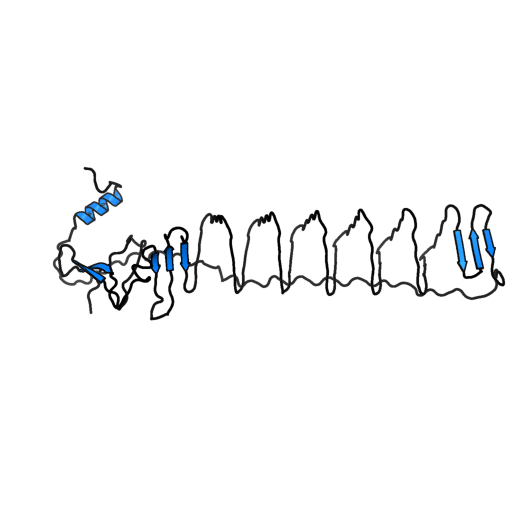0 96.19 243 PHE A CA 1
ATOM 1850 C C . PHE A 1 243 ? 28.958 -2.643 -50.315 1.00 96.19 243 PHE A C 1
ATOM 1852 O O . PHE A 1 243 ? 29.565 -2.474 -51.375 1.00 96.19 243 PHE A O 1
ATOM 1859 N N . ILE A 1 244 ? 29.193 -1.928 -49.215 1.00 97.25 244 ILE A N 1
ATOM 1860 C CA . ILE A 1 244 ? 30.353 -1.069 -48.976 1.00 97.25 244 ILE A CA 1
ATOM 1861 C C . ILE A 1 244 ? 31.014 -1.567 -47.697 1.00 97.25 244 ILE A C 1
ATOM 1863 O O . ILE A 1 244 ? 30.342 -1.729 -46.682 1.00 97.25 244 ILE A O 1
ATOM 1867 N N . ASP A 1 245 ? 32.315 -1.808 -47.745 1.00 97.31 245 ASP A N 1
ATOM 1868 C CA . ASP A 1 245 ? 33.069 -2.364 -46.629 1.00 97.31 245 ASP A CA 1
ATOM 1869 C C . ASP A 1 245 ? 34.366 -1.568 -46.439 1.00 97.31 245 ASP A C 1
ATOM 1871 O O . ASP A 1 245 ? 35.165 -1.430 -47.366 1.00 97.31 245 ASP A O 1
ATOM 1875 N N . ILE A 1 246 ? 34.536 -0.976 -45.258 1.00 98.25 246 ILE A N 1
ATOM 1876 C CA . ILE A 1 246 ? 35.655 -0.101 -44.896 1.00 98.25 246 ILE A CA 1
ATOM 1877 C C . ILE A 1 246 ? 36.443 -0.787 -43.788 1.00 98.25 246 ILE A C 1
ATOM 1879 O O . ILE A 1 246 ? 35.939 -0.925 -42.672 1.00 98.25 246 ILE A O 1
ATOM 1883 N N . GLY A 1 247 ? 37.679 -1.174 -44.092 1.00 97.12 247 GLY A N 1
ATOM 1884 C CA . GLY A 1 247 ? 38.557 -1.884 -43.166 1.00 97.12 247 GLY A CA 1
ATOM 1885 C C . GLY A 1 247 ? 40.025 -1.474 -43.295 1.00 97.12 247 GLY A C 1
ATOM 1886 O O . GLY A 1 247 ? 40.359 -0.581 -44.078 1.00 97.12 247 GLY A O 1
ATOM 1887 N N . PRO A 1 248 ? 40.944 -2.152 -42.583 1.00 96.62 248 PRO A N 1
ATOM 1888 C CA . PRO A 1 248 ? 42.363 -1.782 -42.561 1.00 96.62 248 PRO A CA 1
ATOM 1889 C C . PRO A 1 248 ? 43.065 -1.883 -43.924 1.00 96.62 248 PRO A C 1
ATOM 1891 O O . PRO A 1 248 ? 44.079 -1.228 -44.144 1.00 96.62 248 PRO A O 1
ATOM 1894 N N . ALA A 1 249 ? 42.534 -2.701 -44.839 1.00 95.06 249 ALA A N 1
ATOM 1895 C CA . ALA A 1 249 ? 43.065 -2.872 -46.192 1.00 95.06 249 ALA A CA 1
ATOM 1896 C C . ALA A 1 249 ? 42.584 -1.796 -47.190 1.00 95.06 249 ALA A C 1
ATOM 1898 O O . ALA A 1 249 ? 43.081 -1.750 -48.314 1.00 95.06 249 ALA A O 1
ATOM 1899 N N . GLY A 1 250 ? 41.626 -0.944 -46.804 1.00 96.00 250 GLY A N 1
ATOM 1900 C CA . GLY A 1 250 ? 41.037 0.090 -47.656 1.00 96.00 250 GLY A CA 1
ATOM 1901 C C . GLY A 1 250 ? 39.508 0.017 -47.731 1.00 96.00 250 GLY A C 1
ATOM 1902 O O . GLY A 1 250 ? 38.850 -0.554 -46.861 1.00 96.00 250 GLY A O 1
ATOM 1903 N N . VAL A 1 251 ? 38.945 0.620 -48.783 1.00 97.81 251 VAL A N 1
ATOM 1904 C CA . VAL A 1 251 ? 37.496 0.682 -49.039 1.00 97.81 251 VAL A CA 1
ATOM 1905 C C . VAL A 1 251 ? 37.138 -0.237 -50.205 1.00 97.81 251 VAL A C 1
ATOM 1907 O O . VAL A 1 251 ? 37.604 -0.029 -51.325 1.00 97.81 251 VAL A O 1
ATOM 1910 N N . SER A 1 252 ? 36.286 -1.229 -49.952 1.00 95.94 252 SER A N 1
ATOM 1911 C CA . SER A 1 252 ? 35.733 -2.131 -50.967 1.00 95.94 252 SER A CA 1
ATOM 1912 C C . SER A 1 252 ? 34.293 -1.742 -51.298 1.00 95.94 252 SER A C 1
ATOM 1914 O O . SER A 1 252 ? 33.467 -1.585 -50.400 1.00 95.94 252 SER A O 1
ATOM 1916 N N . ILE A 1 253 ? 33.977 -1.610 -52.588 1.00 96.31 253 ILE A N 1
ATOM 1917 C CA . ILE A 1 253 ? 32.632 -1.276 -53.081 1.00 96.31 253 ILE A CA 1
ATOM 1918 C C . ILE A 1 253 ? 32.233 -2.323 -54.120 1.00 96.31 253 ILE A C 1
ATOM 1920 O O . ILE A 1 253 ? 32.910 -2.472 -55.136 1.00 96.31 253 ILE A O 1
ATOM 1924 N N . SER A 1 254 ? 31.131 -3.034 -53.876 1.00 94.81 254 SER A N 1
ATOM 1925 C CA . SER A 1 254 ? 30.595 -4.046 -54.790 1.00 94.81 254 SER A CA 1
ATOM 1926 C C . SER A 1 254 ? 29.097 -3.847 -54.994 1.00 94.81 254 SER A C 1
ATOM 1928 O O . SER A 1 254 ? 28.337 -3.726 -54.034 1.00 94.81 254 SER A O 1
ATOM 1930 N N . GLY A 1 255 ? 28.665 -3.819 -56.253 1.00 90.50 255 GLY A N 1
ATOM 1931 C CA . GLY A 1 255 ? 27.268 -3.654 -56.641 1.00 90.50 255 GLY A CA 1
ATOM 1932 C C . GLY A 1 255 ? 26.873 -4.712 -57.659 1.00 90.50 255 GLY A C 1
ATOM 1933 O O . GLY A 1 255 ? 27.566 -4.888 -58.658 1.00 90.50 255 GLY A O 1
ATOM 1934 N N . ALA A 1 256 ? 25.762 -5.407 -57.418 1.00 87.19 256 ALA A N 1
ATOM 1935 C CA . ALA A 1 256 ? 25.210 -6.386 -58.348 1.00 87.19 256 ALA A CA 1
ATOM 1936 C C . ALA A 1 256 ? 23.881 -5.864 -58.929 1.00 87.19 256 ALA A C 1
ATOM 1938 O O . ALA A 1 256 ? 22.958 -5.603 -58.154 1.00 87.19 256 ALA A O 1
ATOM 1939 N N . PRO A 1 257 ? 23.745 -5.709 -60.265 1.00 85.88 257 PRO A N 1
ATOM 1940 C CA . PRO A 1 257 ? 24.711 -6.063 -61.315 1.00 85.88 257 PRO A CA 1
ATOM 1941 C C . PRO A 1 257 ? 25.814 -5.018 -61.584 1.00 85.88 257 PRO A C 1
ATOM 1943 O O . PRO A 1 257 ? 26.791 -5.351 -62.247 1.00 85.88 257 PRO A O 1
ATOM 1946 N N . LEU A 1 258 ? 25.666 -3.769 -61.128 1.00 89.31 258 LEU A N 1
ATOM 1947 C CA . LEU A 1 258 ? 26.610 -2.674 -61.397 1.00 89.31 258 LEU A CA 1
ATOM 1948 C C . LEU A 1 258 ? 26.739 -1.740 -60.186 1.00 89.31 258 LEU A C 1
ATOM 1950 O O . LEU A 1 258 ? 25.799 -1.592 -59.403 1.00 89.31 258 LEU A O 1
ATOM 1954 N N . VAL A 1 259 ? 27.883 -1.060 -60.074 1.00 92.44 259 VAL A N 1
ATOM 1955 C CA . VAL A 1 259 ? 28.070 0.101 -59.189 1.00 92.44 259 VAL A CA 1
ATOM 1956 C C . VAL A 1 259 ? 27.799 1.368 -59.998 1.00 92.44 259 VAL A C 1
ATOM 1958 O O . VAL A 1 259 ? 28.462 1.617 -61.002 1.00 92.44 259 VAL A O 1
ATOM 1961 N N . MET A 1 260 ? 26.838 2.177 -59.558 1.00 89.38 260 MET A 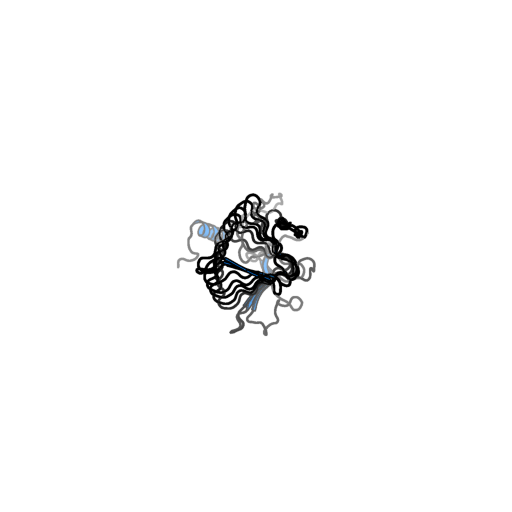N 1
ATOM 1962 C CA . MET A 1 260 ? 26.472 3.423 -60.229 1.00 89.38 260 MET A CA 1
ATOM 1963 C C . MET A 1 260 ? 27.125 4.616 -59.518 1.00 89.38 260 MET A C 1
ATOM 1965 O O . MET A 1 260 ? 26.791 4.916 -58.374 1.00 89.38 260 MET A O 1
ATOM 1969 N N . ILE A 1 261 ? 28.061 5.297 -60.184 1.00 90.25 261 ILE A N 1
ATOM 1970 C CA . ILE A 1 261 ? 28.736 6.503 -59.673 1.00 90.25 261 ILE A CA 1
ATOM 1971 C C . ILE A 1 261 ? 28.314 7.690 -60.539 1.00 90.25 261 ILE A C 1
ATOM 1973 O O . ILE A 1 261 ? 28.453 7.634 -61.759 1.00 90.25 261 ILE A O 1
ATOM 1977 N N . ASN A 1 262 ? 27.794 8.757 -59.920 1.00 84.81 262 ASN A N 1
ATOM 1978 C CA . ASN A 1 262 ? 27.276 9.957 -60.602 1.00 84.81 262 ASN A CA 1
ATOM 1979 C C . ASN A 1 262 ? 26.213 9.671 -61.691 1.00 84.81 262 ASN A C 1
ATOM 1981 O O . ASN A 1 262 ? 26.027 10.470 -62.606 1.00 84.81 262 ASN A O 1
ATOM 1985 N N . SER A 1 263 ? 25.523 8.530 -61.613 1.00 85.00 263 SER A N 1
ATOM 1986 C CA . SER A 1 263 ? 24.485 8.091 -62.551 1.00 85.00 263 SER A CA 1
ATOM 1987 C C . SER A 1 263 ? 23.436 7.258 -61.803 1.00 85.00 263 SER A C 1
ATOM 1989 O O . SER A 1 263 ? 23.779 6.572 -60.846 1.00 85.00 263 SER A O 1
ATOM 1991 N N . GLY A 1 264 ? 22.174 7.299 -62.240 1.00 77.12 264 GLY A N 1
ATOM 1992 C CA . GLY A 1 264 ? 21.070 6.480 -61.715 1.00 77.12 264 GLY A CA 1
ATOM 1993 C C . GLY A 1 264 ? 20.273 7.059 -60.529 1.00 77.12 264 GLY A C 1
ATOM 1994 O O . GLY A 1 264 ? 20.795 7.824 -59.730 1.00 77.12 264 GLY A O 1
ATOM 1995 N N . GLY A 1 265 ? 19.004 6.626 -60.421 1.00 76.81 265 GLY A N 1
ATOM 1996 C CA . GLY A 1 265 ? 18.157 6.621 -59.212 1.00 76.81 265 GLY A CA 1
ATOM 1997 C C . GLY A 1 265 ? 17.709 7.954 -58.585 1.00 76.81 265 GLY A C 1
ATOM 1998 O O . GLY A 1 265 ? 18.211 9.028 -58.890 1.00 76.81 265 GLY A O 1
ATOM 1999 N N . ALA A 1 266 ? 16.750 7.855 -57.657 1.00 84.44 266 ALA A N 1
ATOM 2000 C CA . ALA A 1 266 ? 16.389 8.897 -56.690 1.00 84.44 266 ALA A CA 1
ATOM 2001 C C . ALA A 1 266 ? 16.646 8.372 -55.265 1.00 84.44 266 ALA A C 1
ATOM 2003 O O . ALA A 1 266 ? 16.639 7.160 -55.045 1.00 84.44 266 ALA A O 1
ATOM 2004 N N . ALA A 1 267 ? 16.878 9.265 -54.298 1.00 81.31 267 ALA A N 1
ATOM 2005 C CA . ALA A 1 267 ? 17.100 8.874 -52.905 1.00 81.31 267 ALA A CA 1
ATOM 2006 C C . ALA A 1 267 ? 15.866 8.171 -52.309 1.00 81.31 267 ALA A C 1
ATOM 2008 O O . ALA A 1 267 ? 14.727 8.545 -52.592 1.00 81.31 267 ALA A O 1
ATOM 2009 N N . GLY A 1 268 ? 16.096 7.173 -51.451 1.00 82.19 268 GLY A N 1
ATOM 2010 C CA . GLY A 1 268 ? 15.025 6.564 -50.662 1.00 82.19 268 GLY A CA 1
ATOM 2011 C C . GLY A 1 268 ? 14.404 7.572 -49.689 1.00 82.19 268 GLY A C 1
ATOM 2012 O O . GLY A 1 268 ? 15.101 8.429 -49.146 1.00 82.19 268 GLY A O 1
ATOM 2013 N N . ALA A 1 269 ? 13.095 7.465 -49.455 1.00 82.38 269 ALA A N 1
ATOM 2014 C CA . ALA A 1 269 ? 12.381 8.278 -48.471 1.00 82.38 269 ALA A CA 1
ATOM 2015 C C . ALA A 1 269 ? 12.204 7.503 -47.154 1.00 82.38 269 ALA A C 1
ATOM 2017 O O . ALA A 1 269 ? 11.783 6.348 -47.164 1.00 82.38 269 ALA A O 1
ATOM 2018 N N . GLY A 1 270 ? 12.503 8.141 -46.019 1.00 80.06 270 GLY A N 1
ATOM 2019 C CA . GLY A 1 270 ? 12.224 7.611 -44.679 1.00 80.06 270 GLY A CA 1
ATOM 2020 C C . GLY A 1 270 ? 10.944 8.208 -44.084 1.00 80.06 270 GLY A C 1
ATOM 2021 O O . GLY A 1 270 ? 10.658 9.385 -44.288 1.00 80.06 270 GLY A O 1
ATOM 2022 N N . GLY A 1 271 ? 10.192 7.427 -43.300 1.00 80.19 271 GLY A N 1
ATOM 2023 C CA . GLY A 1 271 ? 8.879 7.814 -42.745 1.00 80.19 271 GLY A CA 1
ATOM 2024 C C . GLY A 1 271 ? 8.881 8.869 -41.623 1.00 80.19 271 GLY A C 1
ATOM 2025 O O . GLY A 1 271 ? 7.841 9.134 -41.031 1.00 80.19 271 GLY A O 1
ATOM 2026 N N . GLY A 1 272 ? 10.028 9.478 -41.311 1.00 82.62 272 GLY A N 1
ATOM 2027 C CA . GLY A 1 272 ? 10.188 10.363 -40.144 1.00 82.62 272 GLY A CA 1
ATOM 2028 C C . GLY A 1 272 ? 10.061 9.638 -38.793 1.00 82.62 272 GLY A C 1
ATOM 2029 O O . GLY A 1 272 ? 10.036 8.411 -38.744 1.00 82.62 272 GLY A O 1
ATOM 2030 N N . CYS A 1 273 ? 10.014 10.400 -37.696 1.00 84.56 273 CYS A N 1
ATOM 2031 C CA . CYS A 1 273 ? 9.644 9.916 -36.363 1.00 84.56 273 CYS A CA 1
ATOM 2032 C C . CYS A 1 273 ? 8.777 10.971 -35.649 1.00 84.56 273 CYS A C 1
ATOM 2034 O O . CYS A 1 273 ? 8.998 12.173 -35.806 1.00 84.56 273 CYS A O 1
ATOM 2036 N N . SER A 1 274 ? 7.769 10.533 -34.890 1.00 86.62 274 SER A N 1
ATOM 2037 C CA . SER A 1 274 ? 6.890 11.411 -34.102 1.00 86.62 274 SER A CA 1
ATOM 2038 C C . SER A 1 274 ? 6.466 10.692 -32.812 1.00 86.62 274 SER A C 1
ATOM 2040 O O . SER A 1 274 ? 5.403 10.072 -32.774 1.00 86.62 274 SER A O 1
ATOM 2042 N N . PRO A 1 275 ? 7.330 10.664 -31.778 1.00 89.44 275 PRO A N 1
ATOM 2043 C CA . PRO A 1 275 ? 7.022 9.975 -30.527 1.00 89.44 275 PRO A CA 1
ATOM 2044 C C . PRO A 1 275 ? 5.865 10.667 -29.796 1.00 89.44 275 PRO A C 1
ATOM 2046 O O . PRO A 1 275 ? 5.856 11.894 -29.651 1.00 89.44 275 PRO A O 1
ATOM 2049 N N . ALA A 1 276 ? 4.905 9.878 -29.311 1.00 88.44 276 ALA A N 1
ATOM 2050 C CA . ALA A 1 276 ? 3.783 10.386 -28.527 1.00 88.44 276 ALA A CA 1
ATOM 2051 C C . ALA A 1 276 ? 4.240 10.843 -27.130 1.00 88.44 276 ALA A C 1
ATOM 2053 O O . ALA A 1 276 ? 5.186 10.294 -26.562 1.00 88.44 276 ALA A O 1
ATOM 2054 N N . ALA A 1 277 ? 3.564 11.849 -26.570 1.00 85.00 277 ALA A N 1
ATOM 2055 C CA . ALA A 1 277 ? 3.759 12.246 -25.177 1.00 85.00 277 ALA A CA 1
ATOM 2056 C C . ALA A 1 277 ? 2.948 11.328 -24.238 1.00 85.00 277 ALA A C 1
ATOM 2058 O O . ALA A 1 277 ? 1.841 10.933 -24.612 1.00 85.00 277 ALA A O 1
ATOM 2059 N N . PRO A 1 278 ? 3.445 11.022 -23.025 1.00 87.50 278 PRO A N 1
ATOM 2060 C CA . PRO A 1 278 ? 2.652 10.332 -22.011 1.00 87.50 278 PRO A CA 1
ATOM 2061 C C . PRO A 1 278 ? 1.410 11.139 -21.608 1.00 87.50 278 PRO A C 1
ATOM 2063 O O . PRO A 1 278 ? 1.456 12.372 -21.559 1.00 87.50 278 PRO A O 1
ATOM 2066 N N . ALA A 1 279 ? 0.318 10.449 -21.275 1.00 86.12 279 ALA A N 1
ATOM 2067 C CA . ALA A 1 279 ? -0.851 11.076 -20.663 1.00 86.12 279 ALA A CA 1
ATOM 2068 C C . ALA A 1 279 ? -0.521 11.564 -19.234 1.00 86.12 279 ALA A C 1
ATOM 2070 O O . ALA A 1 279 ? 0.288 10.933 -18.549 1.00 86.12 279 ALA A O 1
ATOM 2071 N N . PRO A 1 280 ? -1.108 12.679 -18.761 1.00 85.00 280 PRO A N 1
ATOM 2072 C CA . PRO A 1 280 ? -0.949 13.106 -17.373 1.00 85.00 280 PRO A CA 1
ATOM 2073 C C . PRO A 1 280 ? -1.628 12.116 -16.408 1.00 85.00 280 PRO A C 1
ATOM 2075 O O . PRO A 1 280 ? -2.594 11.466 -16.803 1.00 85.00 280 PRO A O 1
ATOM 2078 N N . PRO A 1 281 ? -1.153 12.001 -15.155 1.00 85.19 281 PRO A N 1
ATOM 2079 C CA . PRO A 1 281 ? -1.852 11.222 -14.140 1.00 85.19 281 PRO A CA 1
ATOM 2080 C C . PRO A 1 281 ? -3.149 11.924 -13.728 1.00 85.19 281 PRO A C 1
ATOM 2082 O O . PRO A 1 281 ? -3.207 13.160 -13.712 1.00 85.19 281 PRO A O 1
ATOM 2085 N N . ASP A 1 282 ? -4.150 11.139 -13.339 1.00 83.56 282 ASP A N 1
ATOM 2086 C CA . ASP A 1 282 ? -5.366 11.663 -12.722 1.00 83.56 282 ASP A CA 1
ATOM 2087 C C . ASP A 1 282 ? -5.052 12.248 -11.330 1.00 83.56 282 ASP A C 1
ATOM 2089 O O . ASP A 1 282 ? -4.182 11.730 -10.617 1.00 83.56 282 ASP A O 1
ATOM 2093 N N . PRO A 1 283 ? -5.708 13.350 -10.923 1.00 79.06 283 PRO A N 1
ATOM 2094 C CA . PRO A 1 283 ? -5.564 13.867 -9.570 1.00 79.06 283 PRO A CA 1
ATOM 2095 C C . PRO A 1 283 ? -6.148 12.863 -8.561 1.00 79.06 283 PRO A C 1
ATOM 2097 O O . PRO A 1 283 ? -7.164 12.237 -8.863 1.00 79.06 283 PRO A O 1
ATOM 2100 N N . PRO A 1 284 ? -5.558 12.722 -7.358 1.00 77.38 284 PRO A N 1
ATOM 2101 C CA . PRO A 1 284 ? -6.171 11.917 -6.310 1.00 77.38 284 PRO A CA 1
ATOM 2102 C C . PRO A 1 284 ? -7.527 12.514 -5.933 1.00 77.38 284 PRO A C 1
ATOM 2104 O O . PRO A 1 284 ? -7.681 13.743 -5.894 1.00 77.38 284 PRO A O 1
ATOM 2107 N N . ASP A 1 285 ? -8.490 11.655 -5.606 1.00 74.12 285 ASP A N 1
ATOM 2108 C CA . ASP A 1 285 ? -9.764 12.136 -5.092 1.00 74.12 285 ASP A CA 1
ATOM 2109 C C . ASP A 1 285 ? -9.529 12.885 -3.774 1.00 74.12 285 ASP A C 1
ATOM 2111 O O . ASP A 1 285 ? -8.715 12.452 -2.942 1.00 74.12 285 ASP A O 1
ATOM 2115 N N . PRO A 1 286 ? -10.235 14.007 -3.532 1.00 67.38 286 PRO A N 1
ATOM 2116 C CA . PRO A 1 286 ? -10.208 14.619 -2.218 1.00 67.38 286 PRO A CA 1
ATOM 2117 C C . PRO A 1 286 ? -10.664 13.569 -1.197 1.00 67.38 286 PRO A C 1
ATOM 2119 O O . PRO A 1 286 ? -11.575 12.786 -1.498 1.00 67.38 286 PRO A O 1
ATOM 2122 N N . PRO A 1 287 ? -10.082 13.543 0.018 1.00 63.31 287 PRO A N 1
ATOM 2123 C CA . PRO A 1 287 ? -10.619 12.710 1.077 1.00 63.31 287 PRO A CA 1
ATOM 2124 C C . PRO A 1 287 ? -12.109 13.009 1.159 1.00 63.31 287 PRO A C 1
ATOM 2126 O O . PRO A 1 287 ? -12.483 14.179 1.294 1.00 63.31 287 PRO A O 1
ATOM 2129 N N . LYS A 1 288 ? -12.966 11.986 1.040 1.00 59.31 288 LYS A N 1
ATOM 2130 C CA . LYS A 1 288 ? -14.375 12.167 1.392 1.00 59.31 288 LYS A CA 1
ATOM 2131 C C . LYS A 1 288 ? -14.341 12.782 2.779 1.00 59.31 288 LYS A C 1
ATOM 2133 O O . LYS A 1 288 ? -13.745 12.178 3.673 1.00 59.31 288 LYS A O 1
ATOM 2138 N N . GLU A 1 289 ? -14.879 13.993 2.938 1.00 51.34 289 GLU A N 1
ATOM 2139 C CA . GLU A 1 289 ? -15.041 14.564 4.265 1.00 51.34 289 GLU A CA 1
ATOM 2140 C C . GLU A 1 289 ? -15.814 13.509 5.042 1.00 51.34 289 GLU A C 1
ATOM 2142 O O . GLU A 1 289 ? -17.008 13.292 4.811 1.00 51.34 289 GLU A O 1
ATOM 2147 N N . ALA A 1 290 ? -15.123 12.793 5.933 1.00 47.75 290 ALA A N 1
ATOM 2148 C CA . ALA A 1 290 ? -15.817 12.118 6.996 1.00 47.75 290 ALA A CA 1
ATOM 2149 C C . ALA A 1 290 ? -16.663 13.236 7.581 1.00 47.75 290 ALA A C 1
ATOM 2151 O O . ALA A 1 290 ? -16.113 14.278 7.956 1.00 47.75 290 ALA A O 1
ATOM 2152 N N . LYS A 1 291 ? -17.990 13.073 7.579 1.00 44.97 291 LYS A N 1
ATOM 2153 C CA . LYS A 1 291 ? -18.827 13.881 8.451 1.00 44.97 291 LYS A CA 1
ATOM 2154 C C . LYS A 1 291 ? -18.238 13.622 9.821 1.00 44.97 291 LYS A C 1
ATOM 2156 O O . LYS A 1 291 ? -18.557 12.603 10.425 1.00 44.97 291 LYS A O 1
ATOM 2161 N N . LEU A 1 292 ? -17.312 14.479 10.259 1.00 41.28 292 LEU A N 1
ATOM 2162 C CA . LEU A 1 292 ? -16.876 14.543 11.633 1.00 41.28 292 LEU A CA 1
ATOM 2163 C C . LEU A 1 292 ? -18.214 14.566 12.357 1.00 41.28 292 LEU A C 1
ATOM 2165 O O . LEU A 1 292 ? -18.993 15.495 12.099 1.00 41.28 292 LEU A O 1
ATOM 2169 N N . PRO A 1 293 ? -18.567 13.543 13.156 1.00 42.53 293 PRO A N 1
ATOM 2170 C CA . PRO A 1 293 ? -19.683 13.711 14.065 1.00 42.53 293 PRO A CA 1
ATOM 2171 C C . PRO A 1 293 ? -19.350 15.020 14.768 1.00 42.53 293 PRO A C 1
ATOM 2173 O O . PRO A 1 293 ? -18.223 15.137 15.246 1.00 42.53 293 PRO A O 1
ATOM 2176 N N . ALA A 1 294 ? -20.199 16.037 14.615 1.00 41.97 294 ALA A N 1
ATOM 2177 C CA . ALA A 1 294 ? -19.858 17.438 14.834 1.00 41.97 294 ALA A CA 1
ATOM 2178 C C . ALA A 1 294 ? -19.242 17.632 16.222 1.00 41.97 294 ALA A C 1
ATOM 2180 O O . ALA A 1 294 ? -19.987 17.821 17.169 1.00 41.97 294 ALA A O 1
ATOM 2181 N N . GLU A 1 295 ? -17.912 17.523 16.341 1.00 43.00 295 GLU A N 1
ATOM 2182 C CA . GLU A 1 295 ? -17.267 17.049 17.571 1.00 43.00 295 GLU A CA 1
ATOM 2183 C C . GLU A 1 295 ? -18.001 15.813 18.132 1.00 43.00 295 GLU A C 1
ATOM 2185 O O . GLU A 1 295 ? -19.066 15.942 18.730 1.00 43.00 295 GLU A O 1
ATOM 2190 N N . ALA A 1 296 ? -17.458 14.598 18.004 1.00 42.19 296 ALA A N 1
ATOM 2191 C CA . ALA A 1 296 ? -17.927 13.492 18.833 1.00 42.19 296 ALA A CA 1
ATOM 2192 C C . ALA A 1 296 ? -17.643 13.875 20.296 1.00 42.19 296 ALA A C 1
ATOM 2194 O O . ALA A 1 296 ? -16.598 13.562 20.866 1.00 42.19 296 ALA A O 1
ATOM 2195 N N . LYS A 1 297 ? -18.549 14.648 20.899 1.00 41.22 297 LYS A N 1
ATOM 2196 C CA . LYS A 1 297 ? -18.654 14.863 22.325 1.00 41.22 297 LYS A CA 1
ATOM 2197 C C . LYS A 1 297 ? -19.153 13.524 22.819 1.00 41.22 297 LYS A C 1
ATOM 2199 O O . LYS A 1 297 ? -20.353 13.382 23.021 1.00 41.22 297 LYS A O 1
ATOM 2204 N N . ALA A 1 298 ? -18.234 12.561 22.967 1.00 44.78 298 ALA A N 1
ATOM 2205 C CA . ALA A 1 298 ? -18.436 11.433 23.869 1.00 44.78 298 ALA A CA 1
ATOM 2206 C C . ALA A 1 298 ? -19.158 12.015 25.081 1.00 44.78 298 ALA A C 1
ATOM 2208 O O . ALA A 1 298 ? -18.658 13.038 25.585 1.00 44.78 298 ALA A O 1
ATOM 2209 N N . GLY A 1 299 ? -20.352 11.485 25.390 1.00 41.34 299 GLY A N 1
ATOM 2210 C CA . GLY A 1 299 ? -21.395 12.175 26.150 1.00 41.34 299 GLY A CA 1
ATOM 2211 C C . GLY A 1 299 ? -20.813 13.171 27.146 1.00 41.34 299 GLY A C 1
ATOM 2212 O O . GLY A 1 299 ? -19.948 12.814 27.955 1.00 41.34 299 GLY A O 1
ATOM 2213 N N . LYS A 1 300 ? -21.194 14.456 27.040 1.00 41.72 300 LYS A N 1
ATOM 2214 C CA . LYS A 1 300 ? -20.786 15.445 28.048 1.00 41.72 300 LYS A CA 1
ATOM 2215 C C . LYS A 1 300 ? -21.090 14.820 29.411 1.00 41.72 300 LYS A C 1
ATOM 2217 O O . LYS A 1 300 ? -22.197 14.336 29.606 1.00 41.72 300 LYS A O 1
ATOM 2222 N N . SER A 1 301 ? -20.114 14.794 30.319 1.00 43.78 301 SER A N 1
ATOM 2223 C CA . SER A 1 301 ? -20.423 14.461 31.705 1.00 43.78 301 SER A CA 1
ATOM 2224 C C . SER A 1 301 ? -21.446 15.493 32.159 1.00 43.78 301 SER A C 1
ATOM 2226 O O . SER A 1 301 ? -21.116 16.683 32.152 1.00 43.78 301 SER A O 1
ATOM 2228 N N . ASP A 1 302 ? -22.668 15.068 32.466 1.00 41.69 302 ASP A N 1
ATOM 2229 C CA . ASP A 1 302 ? -23.648 15.961 33.066 1.00 41.69 302 ASP A CA 1
ATOM 2230 C C . ASP A 1 302 ? -23.014 16.525 34.343 1.00 41.69 302 ASP A C 1
ATOM 2232 O O . ASP A 1 302 ? -22.592 15.775 35.227 1.00 41.69 302 ASP A O 1
ATOM 2236 N N . GLU A 1 303 ? -22.861 17.849 34.416 1.00 45.31 303 GLU A N 1
ATOM 2237 C CA . GLU A 1 303 ? -22.536 18.485 35.688 1.00 45.31 303 GLU A CA 1
ATOM 2238 C C . GLU A 1 303 ? -23.676 18.170 36.652 1.00 45.31 303 GLU A C 1
ATOM 2240 O O . GLU A 1 303 ? -24.853 18.292 36.299 1.00 45.31 303 GLU A O 1
ATOM 2245 N N . ALA A 1 304 ? -23.329 17.738 37.864 1.00 39.44 304 ALA A N 1
ATOM 2246 C CA . ALA A 1 304 ? -24.320 17.471 38.886 1.00 39.44 304 ALA A CA 1
ATOM 2247 C C . ALA A 1 304 ? -25.227 18.703 39.050 1.00 39.44 304 ALA A C 1
ATOM 2249 O O . ALA A 1 304 ? -24.710 19.801 39.289 1.00 39.44 304 ALA A O 1
ATOM 2250 N N . PRO A 1 305 ? -26.560 18.570 38.932 1.00 41.56 305 PRO A N 1
ATOM 2251 C CA . PRO A 1 305 ? -27.444 19.699 39.156 1.00 41.56 305 PRO A CA 1
ATOM 2252 C C . PRO A 1 305 ? -27.223 20.226 40.576 1.00 41.56 305 PRO A C 1
ATOM 2254 O O . PRO A 1 305 ? -27.150 19.443 41.526 1.00 41.56 305 PRO A O 1
ATOM 2257 N N . ALA A 1 306 ? -27.124 21.551 40.727 1.00 47.91 306 ALA A N 1
ATOM 2258 C CA . ALA A 1 306 ? -27.068 22.185 42.040 1.00 47.91 306 ALA A CA 1
ATOM 2259 C C . ALA A 1 306 ? -28.230 21.651 42.896 1.00 47.91 306 ALA A C 1
ATOM 2261 O O . ALA A 1 306 ? -29.381 21.656 42.446 1.00 47.91 306 ALA A O 1
ATOM 2262 N N . GLY A 1 307 ? -27.919 21.129 44.089 1.00 40.16 307 GLY A N 1
ATOM 2263 C CA . GLY A 1 307 ? -28.889 20.439 44.940 1.00 40.16 307 GLY A CA 1
ATOM 2264 C C . GLY A 1 307 ? -30.191 21.232 45.067 1.00 40.16 307 GLY A C 1
ATOM 2265 O O . GLY A 1 307 ? -30.166 22.436 45.328 1.00 40.16 307 GLY A O 1
ATOM 2266 N N . ARG A 1 308 ? -31.342 20.572 44.857 1.00 38.25 308 ARG A N 1
ATOM 2267 C CA . ARG A 1 308 ? -32.657 21.206 45.030 1.00 38.25 308 ARG A CA 1
ATOM 2268 C C . ARG A 1 308 ? -32.739 21.786 46.439 1.00 38.25 308 ARG A C 1
ATOM 2270 O O . ARG A 1 308 ? -32.855 21.043 47.410 1.00 38.25 308 ARG A O 1
ATOM 2277 N N . GLN A 1 309 ? -32.752 23.111 46.547 1.00 40.44 309 GLN A N 1
ATOM 2278 C CA . GLN A 1 309 ? -33.236 23.761 47.755 1.00 40.44 309 GLN A CA 1
ATOM 2279 C C . GLN A 1 309 ? -34.735 23.476 47.851 1.00 40.44 309 GLN A C 1
ATOM 2281 O O . GLN A 1 309 ? -35.526 23.948 47.031 1.00 40.44 309 GLN A O 1
ATOM 2286 N N . HIS A 1 310 ? -35.132 22.673 48.836 1.00 38.41 310 HIS A N 1
ATOM 2287 C CA . HIS A 1 310 ? -36.534 22.545 49.207 1.00 38.41 310 HIS A CA 1
ATOM 2288 C C . HIS A 1 310 ? -37.052 23.938 49.593 1.00 38.41 310 HIS A C 1
ATOM 2290 O O . HIS A 1 310 ? -36.697 24.469 50.645 1.00 38.41 310 HIS A O 1
ATOM 2296 N N . LYS A 1 311 ? -37.914 24.536 48.760 1.00 37.91 311 LYS A N 1
ATOM 2297 C CA . LYS A 1 311 ? -38.806 25.597 49.233 1.00 37.91 311 LYS A CA 1
ATOM 2298 C C . LYS A 1 311 ? -39.701 24.961 50.294 1.00 37.91 311 LYS A C 1
ATOM 2300 O O . LYS A 1 311 ? -40.526 24.112 49.969 1.00 37.91 311 LYS A O 1
ATOM 2305 N N . LYS A 1 312 ? -39.499 25.330 51.561 1.00 35.97 312 LYS A N 1
ATOM 2306 C CA . LYS A 1 312 ? -40.448 25.027 52.636 1.00 35.97 312 LYS A CA 1
ATOM 2307 C C . LYS A 1 312 ? -41.776 25.700 52.284 1.00 35.97 312 LYS A C 1
ATOM 2309 O O . LYS A 1 312 ? -41.875 26.921 52.370 1.00 35.97 312 LYS A O 1
ATOM 2314 N N . GLU A 1 313 ? -42.780 24.924 51.891 1.00 34.34 313 GLU A N 1
ATOM 2315 C CA . GLU A 1 313 ? -44.167 25.369 52.025 1.00 34.34 313 GLU A CA 1
ATOM 2316 C C . GLU A 1 313 ? -44.581 25.241 53.501 1.00 34.34 313 GLU A C 1
ATOM 2318 O O . GLU A 1 313 ? -44.228 24.252 54.152 1.00 34.34 313 GLU A O 1
ATOM 2323 N N . PRO A 1 314 ? -45.282 26.238 54.070 1.00 39.44 314 PRO A N 1
ATOM 2324 C CA . PRO A 1 314 ? -45.607 26.269 55.488 1.00 39.44 314 PRO A CA 1
ATOM 2325 C C . PRO A 1 314 ? -46.812 25.366 55.788 1.00 39.44 314 PRO A C 1
ATOM 2327 O O . PRO A 1 314 ? -47.940 25.830 55.941 1.00 39.44 314 PRO A O 1
ATOM 2330 N N . GLY A 1 315 ? -46.568 24.061 55.894 1.00 35.25 315 GLY A N 1
ATOM 2331 C CA . GLY A 1 315 ? -47.460 23.122 56.570 1.00 35.25 315 GLY A CA 1
ATOM 2332 C C . GLY A 1 315 ? -47.084 23.029 58.048 1.00 35.25 315 GLY A C 1
ATOM 2333 O O . GLY A 1 315 ? -45.930 22.766 58.376 1.00 35.25 315 GLY A O 1
ATOM 2334 N N . LYS A 1 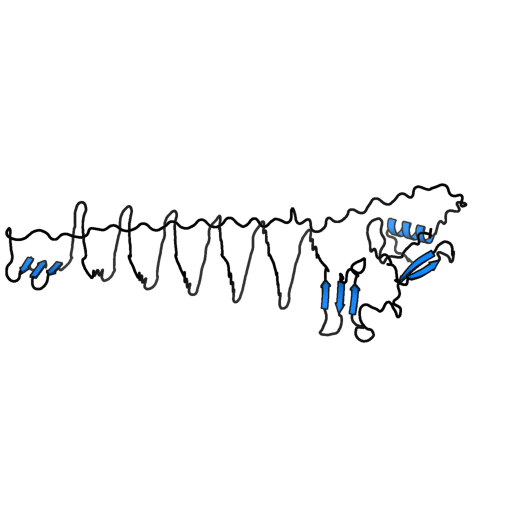316 ? -48.040 23.275 58.950 1.00 42.31 316 LYS A N 1
ATOM 2335 C CA . LYS A 1 316 ? -47.863 23.122 60.400 1.00 42.31 316 LYS A CA 1
ATOM 2336 C C . LYS A 1 316 ? -47.575 21.653 60.745 1.00 42.31 316 LYS A C 1
ATOM 2338 O O . LYS A 1 316 ? -48.505 20.868 60.877 1.00 42.31 316 LYS A O 1
ATOM 2343 N N . SER A 1 317 ? -46.312 21.316 60.970 1.00 34.31 317 SER A N 1
ATOM 2344 C CA . SER A 1 317 ? -45.916 20.214 61.846 1.00 34.31 317 SER A CA 1
ATOM 2345 C C . SER A 1 317 ? -44.870 20.743 62.823 1.00 34.31 317 SER A C 1
ATOM 2347 O O . SER A 1 317 ? -43.976 21.506 62.455 1.00 34.31 317 SER A O 1
ATOM 2349 N N . SER A 1 318 ? -45.048 20.418 64.099 1.00 33.50 318 SER A N 1
ATOM 2350 C CA . SER A 1 318 ? -44.175 20.816 65.200 1.00 33.50 318 SER A CA 1
ATOM 2351 C C . SER A 1 318 ? -42.723 20.459 64.892 1.00 33.50 318 SER A C 1
ATOM 2353 O O . SER A 1 318 ? -42.381 19.287 64.750 1.00 33.50 318 SER A O 1
ATOM 2355 N N . ALA A 1 319 ? -41.877 21.480 64.784 1.00 35.28 319 ALA A N 1
ATOM 2356 C CA . ALA A 1 319 ? -40.442 21.335 64.631 1.00 35.28 319 ALA A CA 1
ATOM 2357 C C . ALA A 1 319 ? -39.825 20.839 65.948 1.00 35.28 319 ALA A C 1
ATOM 2359 O O . ALA A 1 319 ? -39.413 21.634 66.787 1.00 35.28 319 ALA A O 1
ATOM 2360 N N . GLY A 1 320 ? -39.767 19.521 66.116 1.00 33.81 320 GLY A N 1
ATOM 2361 C CA . GLY A 1 320 ? -38.632 18.880 66.764 1.00 33.81 320 GLY A CA 1
ATOM 2362 C C . GLY A 1 320 ? -37.636 18.557 65.659 1.00 33.81 320 GLY A C 1
ATOM 2363 O O . GLY A 1 320 ? -37.968 17.816 64.736 1.00 33.81 320 GLY A O 1
ATOM 2364 N N . ALA A 1 321 ? -36.456 19.170 65.681 1.00 38.47 321 ALA A N 1
ATOM 2365 C CA . ALA A 1 321 ? -35.369 18.720 64.830 1.00 38.47 321 ALA A CA 1
ATOM 2366 C C . ALA A 1 321 ? -35.062 17.269 65.224 1.00 38.47 321 ALA A C 1
ATOM 2368 O O . ALA A 1 321 ? -34.617 17.019 66.340 1.00 38.47 321 ALA A O 1
ATOM 2369 N N . LEU A 1 322 ? -35.331 16.316 64.330 1.00 40.69 322 LEU A N 1
ATOM 2370 C CA . LEU A 1 322 ? -34.727 14.989 64.403 1.00 40.69 322 LEU A CA 1
ATOM 2371 C C . LEU A 1 322 ? -33.235 15.169 64.092 1.00 40.69 322 LEU A C 1
ATOM 2373 O O . LEU A 1 322 ? -32.775 14.981 62.966 1.00 40.69 322 LEU A O 1
ATOM 2377 N N . GLU A 1 323 ? -32.490 15.646 65.087 1.00 45.97 323 GLU A N 1
ATOM 2378 C CA . GLU A 1 323 ? -31.038 15.561 65.141 1.00 45.97 323 GLU A CA 1
ATOM 2379 C C . GLU A 1 323 ? -30.693 14.092 65.365 1.00 45.97 323 GLU A C 1
ATOM 2381 O O . GLU A 1 323 ? -30.596 13.636 66.498 1.00 45.97 323 GLU A O 1
ATOM 2386 N N . ASN A 1 324 ? -30.569 13.323 64.283 1.00 56.09 324 ASN A N 1
ATOM 2387 C CA . ASN A 1 324 ? -30.069 11.960 64.382 1.00 56.09 324 ASN A CA 1
ATOM 2388 C C . ASN A 1 324 ? -28.569 12.028 64.767 1.00 56.09 324 ASN A C 1
ATOM 2390 O O . ASN A 1 324 ? -27.756 12.482 63.949 1.00 56.09 324 ASN A O 1
ATOM 2394 N N . PRO A 1 325 ? -28.169 11.576 65.973 1.00 61.75 325 PRO A N 1
ATOM 2395 C CA . PRO A 1 325 ? -26.788 11.690 66.447 1.00 61.75 325 PRO A CA 1
ATOM 2396 C C . PRO A 1 325 ? -25.804 10.882 65.593 1.00 61.75 325 PRO A C 1
ATOM 2398 O O . PRO A 1 325 ? -24.642 11.255 65.455 1.00 61.75 325 PRO A O 1
ATOM 2401 N N . GLN A 1 326 ? -26.270 9.802 64.957 1.00 58.66 326 GLN A N 1
ATOM 2402 C CA . GLN A 1 326 ? -25.461 8.982 64.054 1.00 58.66 326 GLN A CA 1
ATOM 2403 C C . GLN A 1 326 ? -25.161 9.739 62.754 1.00 58.66 326 GLN A C 1
ATOM 2405 O O . GLN A 1 326 ? -24.050 9.654 62.237 1.00 58.66 326 GLN A O 1
ATOM 2410 N N . ALA A 1 327 ? -26.107 10.537 62.249 1.00 56.88 327 ALA A N 1
ATOM 2411 C CA . ALA A 1 327 ? -25.881 11.386 61.080 1.00 56.88 327 ALA A CA 1
ATOM 2412 C C . ALA A 1 327 ? -24.889 12.528 61.371 1.00 56.88 327 ALA A C 1
ATOM 2414 O O . ALA A 1 327 ? -24.065 12.858 60.514 1.00 56.88 327 ALA A O 1
ATOM 2415 N N . GLN A 1 328 ? -24.920 13.105 62.579 1.00 64.81 328 GLN A N 1
ATOM 2416 C CA . GLN A 1 328 ? -23.922 14.087 63.025 1.00 64.81 328 GLN A CA 1
ATOM 2417 C C . GLN A 1 328 ? -22.537 13.448 63.180 1.00 64.81 328 GLN A C 1
ATOM 2419 O O . GLN A 1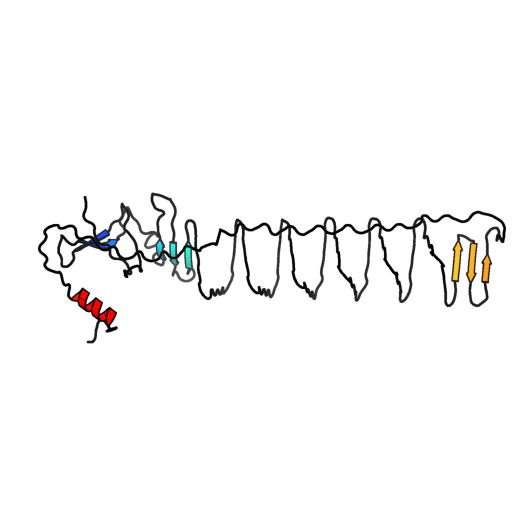 328 ? -21.576 13.965 62.613 1.00 64.81 328 GLN A O 1
ATOM 2424 N N . ALA A 1 329 ? -22.449 12.280 63.825 1.00 66.12 329 ALA A N 1
ATOM 2425 C CA . ALA A 1 329 ? -21.200 11.532 63.971 1.00 66.12 329 ALA A CA 1
ATOM 2426 C C . ALA A 1 329 ? -20.590 11.145 62.610 1.00 66.12 329 ALA A C 1
ATOM 2428 O O . ALA A 1 329 ? -19.395 11.328 62.394 1.00 66.12 329 ALA A O 1
ATOM 2429 N N . MET A 1 330 ? -21.409 10.700 61.647 1.00 61.44 330 MET A N 1
ATOM 2430 C CA . MET A 1 330 ? -20.952 10.439 60.275 1.00 61.44 330 MET A CA 1
ATOM 2431 C C . MET A 1 330 ? -20.464 11.709 59.567 1.00 61.44 330 MET A C 1
ATOM 2433 O O . MET A 1 330 ? -19.482 11.672 58.826 1.00 61.44 330 MET A O 1
ATOM 2437 N N . THR A 1 331 ? -21.139 12.840 59.792 1.00 64.81 331 THR A N 1
ATOM 2438 C CA . THR A 1 331 ? -20.775 14.129 59.186 1.00 64.81 331 THR A CA 1
ATOM 2439 C C . THR A 1 331 ? -19.457 14.661 59.748 1.00 64.81 331 THR A C 1
ATOM 2441 O O . THR A 1 331 ? -18.652 15.206 58.994 1.00 64.81 331 THR A O 1
ATOM 2444 N N . GLU A 1 332 ? -19.213 14.509 61.049 1.00 66.44 332 GLU A N 1
ATOM 2445 C CA . GLU A 1 332 ? -17.945 14.888 61.680 1.00 66.44 332 GLU A CA 1
ATOM 2446 C C . GLU A 1 332 ? -16.808 13.938 61.294 1.00 66.44 332 GLU A C 1
ATOM 2448 O O . GLU A 1 332 ? -15.735 14.411 60.926 1.00 66.44 332 GLU A O 1
ATOM 2453 N N . ALA A 1 333 ? -17.047 12.624 61.258 1.00 66.88 333 ALA A N 1
ATOM 2454 C CA . ALA A 1 333 ? -16.056 11.643 60.812 1.00 66.88 333 ALA A CA 1
ATOM 2455 C C . ALA A 1 333 ? -15.617 11.887 59.357 1.00 66.88 333 ALA A C 1
ATOM 2457 O O . ALA A 1 333 ? -14.424 11.887 59.056 1.00 66.88 333 ALA A O 1
ATOM 2458 N N . ALA A 1 334 ? -16.558 12.199 58.457 1.00 64.75 334 ALA A N 1
ATOM 2459 C CA . ALA A 1 334 ? -16.251 12.529 57.065 1.00 64.75 334 ALA A CA 1
ATOM 2460 C C . ALA A 1 334 ? -15.477 13.852 56.904 1.00 64.75 334 ALA A C 1
ATOM 2462 O O . ALA A 1 334 ? -14.679 13.984 55.977 1.00 64.75 334 ALA A O 1
ATOM 2463 N N . LYS A 1 335 ? -15.701 14.834 57.789 1.00 70.69 335 LYS A N 1
ATOM 2464 C CA . LYS A 1 335 ? -14.970 16.115 57.786 1.00 70.69 335 LYS A CA 1
ATOM 2465 C C . LYS A 1 335 ? -13.571 15.996 58.380 1.00 70.69 335 LYS A C 1
ATOM 2467 O O . LYS A 1 335 ? -12.665 16.694 57.933 1.00 70.69 335 LYS A O 1
ATOM 2472 N N . ASN A 1 336 ? -13.411 15.129 59.375 1.00 74.31 336 ASN A N 1
ATOM 2473 C CA . ASN A 1 336 ? -12.225 15.095 60.225 1.00 74.31 336 ASN A CA 1
ATOM 2474 C C . ASN A 1 336 ? -11.313 13.893 59.917 1.00 74.31 336 ASN A C 1
ATOM 2476 O O . ASN A 1 336 ? -10.194 13.839 60.418 1.00 74.31 336 ASN A O 1
ATOM 2480 N N . GLY A 1 337 ? -11.763 12.948 59.081 1.00 58.78 337 GLY A N 1
ATOM 2481 C CA . GLY A 1 337 ? -10.996 11.769 58.668 1.00 58.78 337 GLY A CA 1
ATOM 2482 C C . GLY A 1 337 ? -10.868 10.685 59.743 1.00 58.78 337 GLY A C 1
ATOM 2483 O O . GLY A 1 337 ? -10.072 9.763 59.577 1.00 58.78 337 GLY A O 1
ATOM 2484 N N . THR A 1 338 ? -11.621 10.786 60.840 1.00 65.81 338 THR A N 1
ATOM 2485 C CA . THR A 1 338 ? -11.571 9.834 61.956 1.00 65.81 338 THR A CA 1
ATOM 2486 C C . THR A 1 338 ? -12.247 8.509 61.561 1.00 65.81 338 THR A C 1
ATOM 2488 O O . THR A 1 338 ? -13.392 8.544 61.101 1.00 65.81 338 THR A O 1
ATOM 2491 N N . PRO A 1 339 ? -11.594 7.338 61.716 1.00 54.31 339 PRO A N 1
ATOM 2492 C CA . PRO A 1 339 ? -12.215 6.037 61.457 1.00 54.31 339 PRO A CA 1
ATOM 2493 C C . PRO A 1 339 ? -13.434 5.788 62.357 1.00 54.31 339 PRO A C 1
ATOM 2495 O O . PRO A 1 339 ? -13.485 6.253 63.491 1.00 54.31 339 PRO A O 1
ATOM 2498 N N . PHE A 1 340 ? -14.402 5.004 61.869 1.00 58.88 340 PHE A N 1
ATOM 2499 C CA . PHE A 1 340 ? -15.683 4.721 62.543 1.00 58.88 340 PHE A CA 1
ATOM 2500 C C . PHE A 1 340 ? -15.588 3.877 63.829 1.00 58.88 340 PHE A C 1
ATOM 2502 O O . PHE A 1 340 ? -16.611 3.525 64.414 1.00 58.88 340 PHE A O 1
ATOM 2509 N N . CYS A 1 341 ? -14.376 3.557 64.274 1.00 46.88 341 CYS A N 1
ATOM 2510 C CA . CYS A 1 341 ? -14.110 2.783 65.475 1.00 46.88 341 CYS A CA 1
ATOM 2511 C C . CYS A 1 341 ? -12.642 2.961 65.894 1.00 46.88 341 CYS A C 1
ATOM 2513 O O . CYS A 1 341 ? -11.754 2.399 65.257 1.00 46.88 341 CYS A O 1
ATOM 2515 N N . ASP A 1 342 ? -12.414 3.699 66.980 1.00 38.62 342 ASP A N 1
ATOM 2516 C CA . ASP A 1 342 ? -11.345 3.374 67.925 1.00 38.62 342 ASP A CA 1
ATOM 2517 C C . ASP A 1 342 ? -12.012 2.623 69.094 1.00 38.62 342 ASP A C 1
ATOM 2519 O O . ASP A 1 342 ? -13.129 2.965 69.487 1.00 38.62 342 ASP A O 1
ATOM 2523 N N . THR A 1 343 ? -11.361 1.545 69.540 1.00 40.41 343 THR A N 1
ATOM 2524 C CA . THR A 1 343 ? -11.804 0.510 70.506 1.00 40.41 343 THR A CA 1
ATOM 2525 C C . THR A 1 343 ? -12.535 0.995 71.750 1.00 40.41 343 THR A C 1
ATOM 2527 O O . THR A 1 343 ? -12.032 1.955 72.377 1.00 40.41 343 THR A O 1
#

Solvent-accessible surface area (backbone atoms only — not comparable to full-atom values): 25214 Å² total; per-residue (Å²): 136,81,83,88,68,52,70,62,50,95,34,82,52,99,61,50,69,51,86,80,78,89,52,95,91,65,49,66,44,72,46,38,60,96,70,35,82,92,43,51,32,31,69,48,69,58,73,45,97,92,46,68,68,98,59,65,77,73,86,45,71,52,56,48,71,56,70,54,67,39,71,97,77,56,88,44,42,38,35,45,36,40,32,67,44,86,96,62,64,40,81,47,80,45,54,71,83,73,79,74,86,83,74,94,80,82,85,85,86,85,72,95,75,82,87,89,86,87,74,98,69,88,86,86,86,87,74,94,65,89,85,87,86,86,74,94,72,87,86,88,85,87,73,94,69,88,87,78,84,86,72,95,69,88,89,86,86,85,75,92,71,88,87,86,87,86,68,97,71,85,88,68,87,86,69,98,73,84,86,87,87,87,71,96,64,88,86,84,87,89,66,100,68,86,85,60,79,82,67,98,71,79,84,87,86,88,65,97,83,71,85,86,87,87,51,99,86,64,82,77,88,81,52,94,89,62,80,88,86,88,59,97,65,58,46,76,49,76,59,91,87,22,38,40,38,39,41,93,92,46,77,48,78,48,38,75,94,60,74,71,75,102,51,82,89,76,83,85,86,67,93,76,86,81,62,69,79,84,75,81,67,81,80,75,72,74,78,76,76,69,78,63,56,84,71,76,64,56,71,73,78,77,74,55,69,79,76,82,77,78,77,80,72,94,68,96,65,86,85,69,81,85,75,51,66,65,61,51,51,51,54,49,28,72,74,69,71,54,71,100,70,79,136

Foldseek 3Di:
DDDDAAEDFPDDDQQDGDDDDDDPPWAFDWDAVVRDPVHIHTDGTDADPVRDDPDDPPVQVQKDKDWDDDPPPPVDIFMFMFGPPPPPTDTDGDDRPDDFDDDPDDDDDDDPDDDDDDDPDDDDDDDPDDDDDDDPDDDDDDDPDDDFDDDPDDDDDDDPDDDDDDDPDDDDDDDPDDDDDDDPDDDDDDDPDDDFDDDPDDDDDDDPPDDDDDDPVDDDDDDPVDDDDDDPAKDWDDDVPWIWIQGPVGIDGDDVPDDDDPDDDDDDDDPDDDGDDDDDDDDGDDPPPPPCVPPPPSDDPPRRPNDDDPPDDDDDDDDPPPPPVVVVVVVCCVVPVPDPDDD

Mean predicted aligned error: 12.49 Å

Secondary structure (DSSP, 8-state):
-PPPPEE--SSEETTEE---PPPTT-EEEEEEGGG-TTSEEEEEEE-BTTB--SS-TTTTTTEEEEE---GGG-S---EEEEE--TT--EEEEE-SS------SS------SS------SS------SS------SS------SS------SS------SS------SS------SS------SS------SS------SS------SS------SS------SS------SS-EEEEETTEEEEEETTEEEEE-SS---SS-S--PPPP----PPPPPPPPPPPPPP-----SS------PPPPPP-----------------HHHHHHHHHHHH---S---

Radius of gyration: 44.68 Å; Cα contacts (8 Å, |Δi|>4): 217; chains: 1; bounding box: 94×49×133 Å

Nearest PDB structures (foldseek):
  6h3n-assembly1_B  TM=6.063E-01  e=8.598E-14  Pseudomonas aeruginosa PAO1
  4uhv-assembly2_A  TM=6.036E-01  e=3.549E-13  Pseudomonas aeruginosa PAO1
  7q5p-assembly1_C  TM=5.939E-01  e=2.644E-12  Pseudomonas protegens Pf-5
  6j0m-assembly1_C  TM=5.409E-01  e=2.231E-05  Photorhabdus asymbiotica
  7aef-assembly1_q  TM=4.283E-01  e=5.417E-04  Algoriphagus machipongonensis

Sequence (343 aa):
SSCWMRVGQLWAGNGWGSMYIPRIGQEVIVDFLEGDPDQPIVTGSVYRGSNMPPYPLPDEMTKSTIKSNSSKGGGGFNEIRFEDKKGSEQIFIHGEKDLDLRVKNDHKEYVGNERHLTVEKDQFANLKKSNHLMVTEDYFEKVDGDVNLTVGGDRTAKLTGNEHLTVGRDLCIKTGTDSNIKSGGAHNHETGMNYSVKSGMDIHQKAGMNIGMEGGMAIHIKGGMNVVVEAGLQLSLKAGASFIDIGPAGVSISGAPLVMINSGGAAGAGGGCSPAAPAPPDPPDPPKEAKLPAEAKAGKSDEAPAGRQHKKEPGKSSAGALENPQAQAMTEAAKNGTPFCDT

pLDDT: mean 84.39, std 17.84, range [33.5, 98.25]